Protein AF-A0A3L8C670-F1 (afdb_monomer_lite)

Foldseek 3Di:
DDWDADPLRDIDDAAADPFALLQLLSLLQRQCCQPPVDRCDSVNSVVLLCVQFQQAFLDLPPDPDGDGDDRDDADRHDDPPDNPPDSHRHRDQVSSLSSSVVSVLVQWDFDPDWPLVLLVVQQDPGKKKKKWWAQDDDPNHGDIDIGIKIQGHADPVRWTWIQGSHQGIWTWDSPDPWIWTARPHGIITRPRRITITHGD

Sequence (200 aa):
MSYVKDSDGRWHTIFDQTKGSSCGPTCMRMVVKMMQNRDLGEEQARQLVERKNGVAVLSTLTSENGGVGQMGSHNWGNHGHHASGGGGVGVGAEPLAAALKGTGIKDAHVPQIYARQALLKTSLKNPGIAAVGWGGQWNGKRAQGAHWIVVAGQLSNGNILVFDPIYGIGEIDLSPAIPKYRPANHEATLYNKNVVLTAK

Secondary structure (DSSP, 8-state):
-EEEE-TTS-EEEEPPP-STT-HHHHHHHHHHHHHHS----HHHHHHHHHHHH-S-B---TT-TT----------TT---TT-TTS---BPPHHHHHHHHHHTT-TT-B--SS-HHHHHHHHHHHS-EEEEEEEEEEETTEEEEEEEEEEEEEE-TTSPEEEEETTTEEEEEE-SSSS-EE--TT--EE--TT--EEE--

Structure (mmCIF, N/CA/C/O backbone):
data_AF-A0A3L8C670-F1
#
_entry.id   AF-A0A3L8C670-F1
#
loop_
_atom_site.group_PDB
_atom_site.id
_atom_site.type_symbol
_atom_site.label_atom_id
_atom_site.label_alt_id
_atom_site.label_comp_id
_atom_site.label_asym_id
_atom_site.label_entity_id
_atom_site.label_seq_id
_atom_site.pdbx_PDB_ins_code
_atom_site.Cartn_x
_atom_site.Cartn_y
_atom_site.Cartn_z
_atom_site.occupancy
_atom_site.B_iso_or_equiv
_atom_site.auth_seq_id
_atom_site.auth_comp_id
_atom_site.auth_asym_id
_atom_site.auth_atom_id
_atom_site.pdbx_PDB_model_num
ATOM 1 N N . MET A 1 1 ? 0.452 -15.315 -1.362 1.00 87.75 1 MET A N 1
ATOM 2 C CA . MET A 1 1 ? -0.774 -14.892 -0.652 1.00 87.75 1 MET A CA 1
ATOM 3 C C . MET A 1 1 ? -0.692 -15.495 0.723 1.00 87.75 1 MET A C 1
ATOM 5 O O . MET A 1 1 ? -0.506 -16.703 0.826 1.00 87.75 1 MET A O 1
ATOM 9 N N . SER A 1 2 ? -0.826 -14.665 1.742 1.00 88.75 2 SER A N 1
ATOM 10 C CA . SER A 1 2 ? -0.709 -15.050 3.141 1.00 88.75 2 SER A CA 1
ATOM 11 C C . SER A 1 2 ? -1.953 -14.610 3.916 1.00 88.75 2 SER A C 1
ATOM 13 O O . SER A 1 2 ? -2.630 -13.647 3.545 1.00 88.75 2 SER A O 1
ATOM 15 N N . TYR A 1 3 ? -2.273 -15.349 4.980 1.00 91.56 3 TYR A N 1
ATOM 16 C CA . TYR A 1 3 ? -3.304 -14.981 5.946 1.00 91.56 3 TYR A CA 1
ATOM 17 C C . TYR A 1 3 ? -2.611 -14.535 7.222 1.00 91.56 3 TYR A C 1
ATOM 19 O O . TYR A 1 3 ? -1.861 -15.308 7.818 1.00 91.56 3 TYR A O 1
ATOM 27 N N . VAL A 1 4 ? -2.838 -13.288 7.621 1.00 90.94 4 VAL A N 1
ATOM 28 C CA . VAL A 1 4 ? -2.138 -12.678 8.755 1.00 90.94 4 VAL A CA 1
ATOM 29 C C . VAL A 1 4 ? -3.161 -12.019 9.671 1.00 90.94 4 VAL A C 1
ATOM 31 O O . VAL A 1 4 ? -4.145 -11.443 9.205 1.00 90.94 4 VAL A O 1
ATOM 34 N N . LYS A 1 5 ? -2.947 -12.149 10.979 1.00 93.81 5 LYS A N 1
ATOM 35 C CA . LYS A 1 5 ? -3.792 -11.552 12.012 1.00 93.81 5 LYS A CA 1
ATOM 36 C C . LYS A 1 5 ? -3.199 -10.205 12.433 1.00 93.81 5 LYS A C 1
ATOM 38 O O . LYS A 1 5 ? -1.993 -10.136 12.660 1.00 93.81 5 LYS A O 1
ATOM 43 N N . ASP A 1 6 ? -4.014 -9.155 12.505 1.00 94.00 6 ASP A N 1
ATOM 44 C CA . ASP A 1 6 ? -3.585 -7.856 13.043 1.00 94.00 6 ASP A CA 1
ATOM 45 C C . ASP A 1 6 ? -3.566 -7.847 14.586 1.00 94.00 6 ASP A C 1
ATOM 47 O O . ASP A 1 6 ? -3.911 -8.839 15.239 1.00 94.00 6 ASP A O 1
ATOM 51 N N . SER A 1 7 ? -3.153 -6.724 15.177 1.00 92.56 7 SER A N 1
ATOM 52 C CA . SER A 1 7 ? -3.099 -6.530 16.632 1.00 92.56 7 SER A CA 1
ATOM 53 C C . SER A 1 7 ? -4.477 -6.436 17.299 1.00 92.56 7 SER A C 1
ATOM 55 O O . SER A 1 7 ? -4.594 -6.761 18.479 1.00 92.56 7 SER A O 1
ATOM 57 N N . ASP A 1 8 ? -5.530 -6.100 16.546 1.00 95.12 8 ASP A N 1
ATOM 58 C CA . ASP A 1 8 ? -6.931 -6.169 16.990 1.00 95.12 8 ASP A CA 1
ATOM 59 C C . ASP A 1 8 ? -7.490 -7.607 16.918 1.00 95.12 8 ASP A C 1
ATOM 61 O O . ASP A 1 8 ? -8.630 -7.874 17.307 1.00 95.12 8 ASP A O 1
ATOM 65 N N . GLY A 1 9 ? -6.707 -8.557 16.404 1.00 95.00 9 GLY A N 1
ATOM 66 C CA . GLY A 1 9 ? -7.092 -9.948 16.262 1.00 95.00 9 GLY A CA 1
ATOM 67 C C . GLY A 1 9 ? -7.937 -10.268 15.019 1.00 95.00 9 GLY A C 1
ATOM 68 O O . GLY A 1 9 ? -8.530 -11.350 14.958 1.00 95.00 9 GLY A O 1
ATOM 69 N N . ARG A 1 10 ? -8.004 -9.382 14.024 1.00 95.00 10 ARG A N 1
ATOM 70 C CA . ARG A 1 10 ? -8.739 -9.589 12.766 1.00 95.00 10 ARG A CA 1
ATOM 71 C C . ARG A 1 10 ? -7.845 -10.257 11.725 1.00 95.00 10 ARG A C 1
ATOM 73 O O . ARG A 1 10 ? -6.659 -9.957 11.625 1.00 95.00 10 ARG A O 1
ATOM 80 N N . TRP A 1 11 ? -8.419 -11.171 10.945 1.00 95.00 11 TRP A N 1
ATOM 81 C CA . TRP A 1 11 ? -7.713 -11.858 9.862 1.00 95.00 11 TRP A CA 1
ATOM 82 C C . TRP A 1 11 ? -7.778 -11.065 8.561 1.00 95.00 11 TRP A C 1
ATOM 84 O O . TRP A 1 11 ? -8.854 -10.637 8.147 1.00 95.00 11 TRP A O 1
ATOM 94 N N . HIS A 1 12 ? -6.639 -10.962 7.880 1.00 93.44 12 HIS A N 1
ATOM 95 C CA . HIS A 1 12 ? -6.508 -10.287 6.592 1.00 93.44 12 HIS A CA 1
ATOM 96 C C . HIS A 1 12 ? -5.851 -11.194 5.559 1.00 93.44 12 HIS A C 1
ATOM 98 O O . HIS A 1 12 ? -5.062 -12.079 5.892 1.00 93.44 12 HIS A O 1
ATOM 104 N N . THR A 1 13 ? -6.175 -10.954 4.289 1.00 93.81 13 THR A N 1
ATOM 105 C CA . THR A 1 13 ? -5.504 -11.583 3.146 1.00 93.81 13 THR A CA 1
ATOM 106 C C . THR A 1 13 ? -4.487 -10.607 2.575 1.00 93.81 13 THR A C 1
ATOM 108 O O . THR A 1 13 ? -4.871 -9.531 2.118 1.00 93.81 13 THR A O 1
ATOM 111 N N . ILE A 1 14 ? -3.213 -10.993 2.570 1.00 94.12 14 ILE A N 1
ATOM 112 C CA . ILE A 1 14 ? -2.117 -10.178 2.045 1.00 94.12 14 ILE A CA 1
ATOM 113 C C . ILE A 1 14 ? -1.582 -10.818 0.764 1.00 94.12 14 ILE A C 1
ATOM 115 O O . ILE A 1 14 ? -1.400 -12.038 0.673 1.00 94.12 14 ILE A O 1
ATOM 119 N N . PHE A 1 15 ? -1.356 -9.995 -0.258 1.00 95.19 15 PHE A N 1
ATOM 120 C CA . PHE A 1 15 ? -0.731 -10.439 -1.497 1.00 95.19 15 PHE A CA 1
ATOM 121 C C . PHE A 1 15 ? 0.744 -10.061 -1.481 1.00 95.19 15 PHE A C 1
ATOM 123 O O . PHE A 1 15 ? 1.080 -8.880 -1.479 1.00 95.19 15 PHE A O 1
ATOM 130 N N . ASP A 1 16 ? 1.601 -11.078 -1.496 1.00 92.00 16 ASP A N 1
ATOM 131 C CA . ASP A 1 16 ? 3.046 -10.894 -1.585 1.00 92.00 16 ASP A CA 1
ATOM 132 C C . ASP A 1 16 ? 3.422 -10.494 -3.016 1.00 92.00 16 ASP A C 1
ATOM 134 O O . ASP A 1 16 ? 2.862 -11.031 -3.981 1.00 92.00 16 ASP A O 1
ATOM 138 N N . GLN A 1 17 ? 4.365 -9.564 -3.162 1.00 89.62 17 GLN A N 1
ATOM 139 C CA . GLN A 1 17 ? 4.899 -9.217 -4.474 1.00 89.62 17 GLN A CA 1
ATOM 140 C C . GLN A 1 17 ? 5.790 -10.347 -5.000 1.00 89.62 17 GLN A C 1
ATOM 142 O O . GLN A 1 17 ? 6.666 -10.842 -4.292 1.00 89.62 17 GLN A O 1
ATOM 147 N N . THR A 1 18 ? 5.604 -10.747 -6.256 1.00 87.62 18 THR A N 1
ATOM 148 C CA . THR A 1 18 ? 6.387 -11.840 -6.862 1.00 87.62 18 THR A CA 1
ATOM 149 C C . THR A 1 18 ? 7.463 -11.351 -7.830 1.00 87.62 18 THR A C 1
ATOM 151 O O . THR A 1 18 ? 8.328 -12.129 -8.238 1.00 87.62 18 THR A O 1
ATOM 154 N N . LYS A 1 19 ? 7.439 -10.063 -8.199 1.00 83.69 19 LYS A N 1
ATOM 155 C CA . LYS A 1 19 ? 8.398 -9.435 -9.119 1.00 83.69 19 LYS A CA 1
ATOM 156 C C . LYS A 1 19 ? 9.084 -8.210 -8.517 1.00 83.69 19 LYS A C 1
ATOM 158 O O . LYS A 1 19 ? 8.518 -7.509 -7.676 1.00 83.69 19 LYS A O 1
ATOM 163 N N . GLY A 1 20 ? 10.293 -7.913 -8.993 1.00 77.75 20 GLY A N 1
ATOM 164 C CA . GLY A 1 20 ? 11.005 -6.688 -8.625 1.00 77.75 20 GLY A CA 1
ATOM 165 C C . GLY A 1 20 ? 10.208 -5.447 -9.033 1.00 77.75 20 GLY A C 1
ATOM 166 O O . GLY A 1 20 ? 9.581 -5.429 -10.091 1.00 77.75 20 GLY A O 1
ATOM 167 N N . SER A 1 21 ? 10.198 -4.424 -8.176 1.00 77.69 21 SER A N 1
ATOM 168 C CA . SER A 1 21 ? 9.466 -3.160 -8.380 1.00 77.69 21 SER A CA 1
ATOM 169 C C . SER A 1 21 ? 7.940 -3.287 -8.552 1.00 77.69 21 SER A C 1
ATOM 171 O O . SER A 1 21 ? 7.286 -2.315 -8.928 1.00 77.69 21 SER A O 1
ATOM 173 N N . SER A 1 22 ? 7.344 -4.448 -8.251 1.00 87.00 22 SER A N 1
ATOM 174 C CA . SER A 1 22 ? 5.897 -4.691 -8.391 1.00 87.00 22 SER A CA 1
ATOM 175 C C . SER A 1 22 ? 5.070 -4.338 -7.145 1.00 87.00 22 SER A C 1
ATOM 177 O O . SER A 1 22 ? 3.867 -4.607 -7.105 1.00 87.00 22 SER A O 1
ATOM 179 N N . CYS A 1 23 ? 5.663 -3.673 -6.148 1.00 89.88 23 CYS A N 1
ATOM 180 C CA . CYS A 1 23 ? 4.979 -3.290 -4.912 1.00 89.88 23 CYS A CA 1
ATOM 181 C C . CYS A 1 23 ? 3.769 -2.379 -5.160 1.00 89.88 23 CYS A C 1
ATOM 183 O O . CYS A 1 23 ? 2.720 -2.589 -4.558 1.00 89.88 23 CYS A O 1
ATOM 185 N N . GLY A 1 24 ? 3.862 -1.433 -6.101 1.00 90.00 24 GLY A N 1
ATOM 186 C CA . GLY A 1 24 ? 2.737 -0.578 -6.506 1.00 90.00 24 GLY A CA 1
ATOM 187 C C . GLY A 1 24 ? 1.566 -1.380 -7.101 1.00 90.00 24 GLY A C 1
ATOM 188 O O . GLY A 1 24 ? 0.463 -1.336 -6.554 1.00 90.00 24 GLY A O 1
ATOM 189 N N . PRO A 1 25 ? 1.785 -2.164 -8.175 1.00 91.81 25 PRO A N 1
ATOM 190 C CA . PRO A 1 25 ? 0.787 -3.085 -8.728 1.00 91.81 25 PRO A CA 1
ATOM 191 C C . PRO A 1 25 ? 0.188 -4.053 -7.697 1.00 91.81 25 PRO A C 1
ATOM 193 O O . PRO A 1 25 ? -1.021 -4.287 -7.692 1.00 91.81 25 PRO A O 1
ATOM 196 N N . THR A 1 26 ? 1.006 -4.575 -6.784 1.00 94.81 26 THR A N 1
ATOM 197 C CA . THR A 1 26 ? 0.539 -5.475 -5.720 1.00 94.81 26 THR A CA 1
ATOM 198 C C . THR A 1 26 ? -0.344 -4.739 -4.705 1.00 94.81 26 THR A C 1
ATOM 200 O O . THR A 1 26 ? -1.391 -5.255 -4.312 1.00 94.81 26 THR A O 1
ATOM 203 N N . CYS A 1 27 ? -0.014 -3.490 -4.358 1.00 94.75 27 CYS A N 1
ATOM 204 C CA . CYS A 1 27 ? -0.889 -2.625 -3.562 1.00 94.75 27 CYS A CA 1
ATOM 205 C C . CYS A 1 27 ? -2.213 -2.326 -4.271 1.00 94.75 27 CYS A C 1
ATOM 207 O O . CYS A 1 27 ? -3.272 -2.392 -3.650 1.00 94.75 27 CYS A O 1
ATOM 209 N N . MET A 1 28 ? -2.183 -2.059 -5.581 1.00 94.06 28 MET A N 1
ATOM 210 C CA . MET A 1 28 ? -3.405 -1.887 -6.372 1.00 94.06 28 MET A CA 1
ATOM 211 C C . MET A 1 28 ? -4.287 -3.136 -6.315 1.00 94.06 28 MET A C 1
ATOM 213 O O . MET A 1 28 ? -5.487 -3.018 -6.075 1.00 94.06 28 MET A O 1
ATOM 217 N N . ARG A 1 29 ? -3.707 -4.330 -6.486 1.00 95.25 29 ARG A N 1
ATOM 218 C CA . ARG A 1 29 ? -4.426 -5.607 -6.358 1.00 95.25 29 ARG A CA 1
ATOM 219 C C . ARG A 1 29 ? -5.102 -5.741 -4.988 1.00 95.25 29 ARG A C 1
ATOM 221 O O . ARG A 1 29 ? -6.275 -6.107 -4.935 1.00 95.25 29 ARG A O 1
ATOM 228 N N . MET A 1 30 ? -4.397 -5.414 -3.901 1.00 96.25 30 MET A N 1
ATOM 229 C CA . MET A 1 30 ? -4.960 -5.417 -2.543 1.00 96.25 30 MET A CA 1
ATOM 230 C C . MET A 1 30 ? -6.134 -4.437 -2.407 1.00 96.25 30 MET A C 1
ATOM 232 O O . MET A 1 30 ? -7.206 -4.841 -1.965 1.00 96.25 30 MET A O 1
ATOM 236 N N . VAL A 1 31 ? -5.989 -3.188 -2.861 1.00 94.56 31 VAL A N 1
ATOM 237 C CA . VAL A 1 31 ? -7.073 -2.187 -2.813 1.00 94.56 31 VAL A CA 1
ATOM 238 C C . VAL A 1 31 ? -8.294 -2.630 -3.623 1.00 94.56 31 VAL A C 1
ATOM 240 O O . VAL A 1 31 ? -9.419 -2.519 -3.141 1.00 94.56 31 VAL A O 1
ATOM 243 N N . VAL A 1 32 ? -8.102 -3.185 -4.823 1.00 93.94 32 VAL A N 1
ATOM 244 C CA . VAL A 1 32 ? -9.201 -3.726 -5.643 1.00 93.94 32 VAL A CA 1
ATOM 245 C C . VAL A 1 32 ? -9.912 -4.871 -4.920 1.00 93.94 32 VAL A C 1
ATOM 247 O O . VAL A 1 32 ? -11.143 -4.909 -4.902 1.00 93.94 32 VAL A O 1
ATOM 250 N N . LYS A 1 33 ? -9.164 -5.767 -4.264 1.00 94.56 33 LYS A N 1
ATOM 251 C CA . LYS A 1 33 ? -9.751 -6.844 -3.459 1.00 94.56 33 LYS A CA 1
ATOM 252 C C . LYS A 1 33 ? -10.556 -6.298 -2.282 1.00 94.56 33 LYS A C 1
ATOM 254 O O . LYS A 1 33 ? -11.660 -6.780 -2.057 1.00 94.56 33 LYS A O 1
ATOM 259 N N . MET A 1 34 ? -10.049 -5.290 -1.577 1.00 93.19 34 MET A N 1
ATOM 260 C CA . MET A 1 34 ? -10.746 -4.670 -0.444 1.00 93.19 34 MET A CA 1
ATOM 261 C C . MET A 1 34 ? -12.023 -3.937 -0.872 1.00 93.19 34 MET A C 1
ATOM 263 O O . MET A 1 34 ? -13.059 -4.093 -0.237 1.00 93.19 34 MET A O 1
ATOM 267 N N . MET A 1 35 ? -11.965 -3.167 -1.961 1.00 91.25 35 MET A N 1
ATOM 268 C CA . MET A 1 35 ? -13.069 -2.304 -2.402 1.00 91.25 35 MET A CA 1
ATOM 269 C C . MET A 1 35 ? -14.132 -3.038 -3.225 1.00 91.25 35 MET A C 1
ATOM 271 O O . MET A 1 35 ? -15.294 -2.650 -3.221 1.00 91.25 35 MET A O 1
ATOM 275 N N . GLN A 1 36 ? -13.738 -4.062 -3.986 1.00 93.50 36 GLN A N 1
ATOM 276 C CA . GLN A 1 36 ? -14.605 -4.709 -4.979 1.00 93.50 36 GLN A CA 1
ATOM 277 C C . GLN A 1 36 ? -14.756 -6.220 -4.757 1.00 93.50 36 GLN A C 1
ATOM 279 O O . GLN A 1 36 ? -15.377 -6.893 -5.575 1.00 93.50 36 GLN A O 1
ATOM 284 N N . ASN A 1 37 ? -14.143 -6.784 -3.709 1.00 94.44 37 ASN A N 1
ATOM 285 C CA . ASN A 1 37 ? -14.051 -8.230 -3.464 1.00 94.44 37 ASN A CA 1
ATOM 286 C C . ASN A 1 37 ? -13.492 -9.043 -4.657 1.00 94.44 37 ASN A C 1
ATOM 288 O O . ASN A 1 37 ? -13.678 -10.257 -4.752 1.00 94.44 3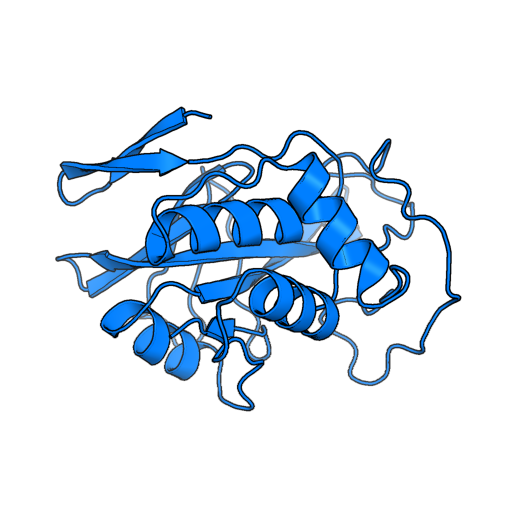7 ASN A O 1
ATOM 292 N N . ARG A 1 38 ? -12.753 -8.390 -5.560 1.00 94.81 38 ARG A N 1
ATOM 293 C CA . ARG A 1 38 ? -12.218 -8.985 -6.788 1.00 94.81 38 ARG A CA 1
ATOM 294 C C . ARG A 1 38 ? -10.708 -9.143 -6.695 1.00 94.81 38 ARG A C 1
ATOM 296 O O . ARG A 1 38 ? -10.015 -8.187 -6.369 1.00 94.81 38 ARG A O 1
ATOM 303 N N . ASP A 1 39 ? -10.194 -10.327 -7.021 1.00 94.88 39 ASP A N 1
ATOM 304 C CA . ASP A 1 39 ? -8.756 -10.512 -7.216 1.00 94.88 39 ASP A CA 1
ATOM 305 C C . ASP A 1 39 ? -8.397 -10.268 -8.685 1.00 94.88 39 ASP A C 1
ATOM 307 O O . ASP A 1 39 ? -8.889 -10.950 -9.579 1.00 94.88 39 ASP A O 1
ATOM 311 N N . LEU A 1 40 ? -7.561 -9.262 -8.918 1.00 91.12 40 LEU A N 1
ATOM 312 C CA . LEU A 1 40 ? -7.058 -8.897 -10.238 1.00 91.12 40 LEU A CA 1
ATOM 313 C C . LEU A 1 40 ? -5.902 -9.811 -10.686 1.00 91.12 40 LEU A C 1
ATOM 315 O O . LEU A 1 40 ? -5.657 -9.962 -11.875 1.00 91.12 40 LEU A O 1
ATOM 319 N N . GLY A 1 41 ? -5.164 -10.400 -9.743 1.00 92.88 41 GLY A N 1
ATOM 320 C CA . GLY A 1 41 ? -3.853 -10.988 -10.010 1.00 92.88 41 GLY A CA 1
ATOM 321 C C . GLY A 1 41 ? -2.763 -9.930 -10.243 1.00 92.88 41 GLY A C 1
ATOM 322 O O . GLY A 1 41 ? -3.019 -8.809 -10.683 1.00 92.88 41 GLY A O 1
ATOM 323 N N . GLU A 1 42 ? -1.512 -10.269 -9.922 1.00 90.50 42 GLU A N 1
ATOM 324 C CA . GLU A 1 42 ? -0.389 -9.322 -10.023 1.00 90.50 42 GLU A CA 1
ATOM 325 C C . GLU A 1 42 ? -0.038 -8.979 -11.481 1.00 90.50 42 GLU A C 1
ATOM 327 O O . GLU A 1 42 ? 0.216 -7.822 -11.797 1.00 90.50 42 GLU A O 1
ATOM 332 N N . GLU A 1 43 ? -0.068 -9.958 -12.389 1.00 89.25 43 GLU A N 1
ATOM 333 C CA . GLU A 1 43 ? 0.239 -9.748 -13.812 1.00 89.25 43 GLU A CA 1
ATOM 334 C C . GLU A 1 43 ? -0.724 -8.744 -14.457 1.00 89.25 43 GLU A C 1
ATOM 336 O O . GLU A 1 43 ? -0.290 -7.761 -15.053 1.00 89.25 43 GLU A O 1
ATOM 341 N N . GLN A 1 44 ? -2.034 -8.924 -14.277 1.00 90.88 44 GLN A N 1
ATOM 342 C CA . GLN A 1 44 ? -3.018 -7.981 -14.808 1.00 90.88 44 GLN A CA 1
ATOM 343 C C . GLN A 1 44 ? -2.878 -6.598 -14.155 1.00 90.88 44 GLN A C 1
ATOM 345 O O . GLN A 1 44 ? -3.045 -5.580 -14.831 1.00 90.88 44 GLN A O 1
ATOM 350 N N . ALA A 1 45 ? -2.532 -6.542 -12.864 1.00 90.94 45 ALA A N 1
ATOM 351 C CA . ALA A 1 45 ? -2.241 -5.286 -12.185 1.00 90.94 45 ALA A CA 1
ATOM 352 C C . ALA A 1 45 ? -1.052 -4.551 -12.824 1.00 90.94 45 ALA A C 1
ATOM 354 O O . ALA A 1 45 ? -1.148 -3.354 -13.103 1.00 90.94 45 ALA A O 1
ATOM 355 N N . ARG A 1 46 ? 0.039 -5.267 -13.119 1.00 87.31 46 ARG A N 1
ATOM 356 C CA . ARG A 1 46 ? 1.207 -4.721 -13.823 1.00 87.31 46 ARG A CA 1
ATOM 357 C C . ARG A 1 46 ? 0.832 -4.209 -15.208 1.00 87.31 46 ARG A C 1
ATOM 359 O O . ARG A 1 46 ? 1.090 -3.047 -15.505 1.00 87.31 46 ARG A O 1
ATOM 366 N N . GLN A 1 47 ? 0.116 -5.010 -15.995 1.00 86.44 47 GLN A N 1
ATOM 367 C CA . GLN A 1 47 ? -0.323 -4.611 -17.334 1.00 86.44 47 GLN A CA 1
ATOM 368 C C . GLN A 1 47 ? -1.196 -3.350 -17.325 1.00 86.44 47 GLN A C 1
ATOM 370 O O . GLN A 1 47 ? -1.090 -2.519 -18.224 1.00 86.44 47 GLN A O 1
ATOM 375 N N . LEU A 1 48 ? -2.071 -3.175 -16.330 1.00 87.25 48 LEU A N 1
ATOM 376 C CA . LEU A 1 48 ? -2.891 -1.964 -16.221 1.00 87.25 48 LEU A CA 1
ATOM 377 C C . LEU A 1 48 ? -2.051 -0.720 -15.919 1.00 87.25 48 LEU A C 1
ATOM 379 O O . LEU A 1 48 ? -2.322 0.337 -16.488 1.00 87.25 48 LEU A O 1
ATOM 383 N N . VAL A 1 49 ? -1.031 -0.848 -15.070 1.00 84.31 49 VAL A N 1
ATOM 384 C CA . VAL A 1 49 ? -0.074 0.233 -14.794 1.00 84.31 49 VAL A CA 1
ATOM 385 C C . VAL A 1 49 ? 0.743 0.570 -16.045 1.00 84.31 49 VAL A C 1
ATOM 387 O O . VAL A 1 49 ? 0.882 1.745 -16.379 1.00 84.31 49 VAL A O 1
ATOM 390 N N . GLU A 1 50 ? 1.214 -0.436 -16.784 1.00 81.00 50 GLU A N 1
ATOM 391 C CA . GLU A 1 50 ? 1.978 -0.250 -18.026 1.00 81.00 50 GLU A CA 1
ATOM 392 C C . GLU A 1 50 ? 1.164 0.446 -19.120 1.00 81.00 50 GLU A C 1
ATOM 394 O O . GLU A 1 50 ? 1.601 1.456 -19.677 1.00 81.00 50 GLU A O 1
ATOM 399 N N . ARG A 1 51 ? -0.048 -0.056 -19.400 1.00 76.19 51 ARG A N 1
ATOM 400 C CA . ARG A 1 51 ? -0.932 0.466 -20.458 1.00 76.19 51 ARG A CA 1
ATOM 401 C C . ARG A 1 51 ? -1.334 1.916 -20.233 1.00 76.19 51 ARG A C 1
ATOM 403 O O . ARG A 1 51 ? -1.672 2.606 -21.191 1.00 76.19 51 ARG A O 1
ATOM 410 N N . LYS A 1 52 ? -1.385 2.358 -18.975 1.00 68.62 52 LYS A N 1
ATOM 411 C CA . LYS A 1 52 ? -1.861 3.696 -18.633 1.00 68.62 52 LYS A CA 1
ATOM 412 C C . LYS A 1 52 ? -0.796 4.775 -18.724 1.00 68.62 52 LYS A C 1
ATOM 414 O O . LYS A 1 52 ? -1.218 5.922 -18.689 1.00 68.62 52 LYS A O 1
ATOM 419 N N . ASN A 1 53 ? 0.499 4.458 -18.872 1.00 56.91 53 ASN A N 1
ATOM 420 C CA . ASN A 1 53 ? 1.504 5.512 -19.063 1.00 56.91 53 ASN A CA 1
ATOM 421 C C . ASN A 1 53 ? 2.868 5.151 -19.684 1.00 56.91 53 ASN A C 1
ATOM 423 O O . ASN A 1 53 ? 3.660 6.071 -19.812 1.00 56.91 53 ASN A O 1
ATOM 427 N N . GLY A 1 54 ? 3.185 3.915 -20.095 1.00 48.41 54 GLY A N 1
ATOM 428 C CA . GLY A 1 54 ? 4.554 3.594 -20.543 1.00 48.41 54 GLY A CA 1
ATOM 429 C C . GLY A 1 54 ? 5.548 3.805 -19.394 1.00 48.41 54 GLY A C 1
ATOM 430 O O . GLY A 1 54 ? 5.964 4.914 -19.094 1.00 48.41 54 GLY A O 1
ATOM 431 N N . VAL A 1 55 ? 5.856 2.748 -18.653 1.00 47.91 55 VAL A N 1
ATOM 432 C CA . VAL A 1 55 ? 6.473 2.859 -17.324 1.00 47.91 55 VAL A CA 1
ATOM 433 C C . VAL A 1 55 ? 7.806 3.610 -17.353 1.00 47.91 55 VAL A C 1
ATOM 435 O O . VAL A 1 55 ? 8.822 3.056 -17.753 1.00 47.91 55 VAL A O 1
ATOM 438 N N . ALA A 1 56 ? 7.810 4.850 -16.866 1.00 41.28 56 ALA A N 1
ATOM 439 C CA . ALA A 1 56 ? 9.020 5.569 -16.501 1.00 41.28 56 ALA A CA 1
ATOM 440 C C . ALA A 1 56 ? 8.709 6.745 -15.574 1.00 41.28 56 ALA A C 1
ATOM 442 O O . ALA A 1 56 ? 8.251 7.790 -16.025 1.00 41.28 56 ALA A O 1
ATOM 443 N N . VAL A 1 57 ? 9.036 6.613 -14.288 1.00 43.28 57 VAL A N 1
ATOM 444 C CA . VAL A 1 57 ? 9.478 7.770 -13.504 1.00 43.28 57 VAL A CA 1
ATOM 445 C C . VAL A 1 57 ? 10.695 7.338 -12.690 1.00 43.28 57 VAL A C 1
ATOM 447 O O . VAL A 1 57 ? 10.580 6.752 -11.616 1.00 43.28 57 VAL A O 1
ATOM 450 N N . LEU A 1 58 ? 11.884 7.638 -13.222 1.00 39.00 58 LEU A N 1
ATOM 451 C CA . LEU A 1 58 ? 13.116 7.766 -12.443 1.00 39.00 58 LEU A CA 1
ATOM 452 C C . LEU A 1 58 ? 13.089 9.124 -11.724 1.00 39.00 58 LEU A C 1
ATOM 454 O O . LEU A 1 58 ? 13.968 9.961 -11.904 1.00 39.00 58 LEU A O 1
ATOM 458 N N . SER A 1 59 ? 12.056 9.373 -10.924 1.00 37.59 59 SER A N 1
ATOM 459 C CA . SER A 1 59 ? 12.212 10.294 -9.817 1.00 37.59 59 SER A CA 1
ATOM 460 C C . SER A 1 59 ? 12.571 9.396 -8.654 1.00 37.59 59 SER A C 1
ATOM 462 O O . SER A 1 59 ? 11.813 8.536 -8.205 1.00 37.59 59 SER A O 1
ATOM 464 N N . THR A 1 60 ? 13.783 9.572 -8.146 1.00 38.53 60 THR A N 1
ATOM 465 C CA . THR A 1 60 ? 13.942 9.454 -6.706 1.00 38.53 60 THR A CA 1
ATOM 466 C C . THR A 1 60 ? 12.717 10.147 -6.113 1.00 38.53 60 THR A C 1
ATOM 468 O O . THR A 1 60 ? 12.504 11.318 -6.437 1.00 38.53 60 THR A O 1
ATOM 471 N N . LEU A 1 61 ? 11.892 9.453 -5.320 1.00 40.09 61 LEU A N 1
ATOM 472 C CA . LEU A 1 61 ? 10.670 9.970 -4.664 1.00 40.09 61 LEU A CA 1
ATOM 473 C C . LEU A 1 61 ? 10.940 11.179 -3.721 1.00 40.09 61 LEU A C 1
ATOM 475 O O . LEU A 1 61 ? 10.149 11.513 -2.846 1.00 40.09 61 LEU A O 1
ATOM 479 N N . THR A 1 62 ? 12.091 11.825 -3.909 1.00 36.41 62 THR A N 1
ATOM 480 C CA . THR A 1 62 ? 12.742 12.912 -3.202 1.00 36.41 62 THR A CA 1
ATOM 481 C C . THR A 1 62 ? 13.132 14.095 -4.109 1.00 36.41 62 THR A C 1
ATOM 483 O O . THR A 1 62 ? 13.513 15.120 -3.548 1.00 36.41 62 THR A O 1
ATOM 486 N N . SER A 1 63 ? 13.060 14.024 -5.453 1.00 32.25 63 SER A N 1
ATOM 487 C CA . SER A 1 63 ? 13.454 15.153 -6.322 1.00 32.25 63 SER A CA 1
ATOM 488 C C . SER A 1 63 ? 12.257 15.837 -6.984 1.00 32.25 63 SER A C 1
ATOM 490 O O . SER A 1 63 ? 11.462 15.237 -7.702 1.00 32.25 63 SER A O 1
ATOM 492 N N . GLU A 1 64 ? 12.151 17.140 -6.736 1.00 30.62 64 GLU A N 1
ATOM 493 C CA . GLU A 1 64 ? 11.074 18.023 -7.198 1.00 30.62 64 GLU A CA 1
ATOM 494 C C . GLU A 1 64 ? 11.110 18.303 -8.714 1.00 30.62 64 GLU A C 1
ATOM 496 O O . GLU A 1 64 ? 10.295 19.074 -9.194 1.00 30.62 64 GLU A O 1
ATOM 501 N N .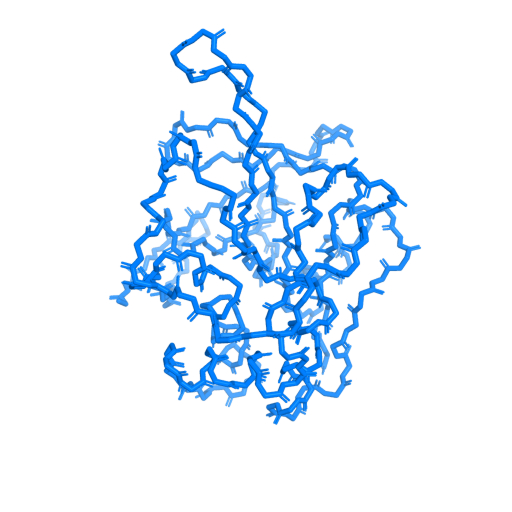 ASN A 1 65 ? 12.020 17.678 -9.476 1.00 29.62 65 ASN A N 1
ATOM 502 C CA . ASN A 1 65 ? 12.242 17.926 -10.909 1.00 29.62 65 ASN A CA 1
ATOM 503 C C . ASN A 1 65 ? 12.733 16.668 -11.668 1.00 29.62 65 ASN A C 1
ATOM 505 O O . ASN A 1 65 ? 13.680 16.725 -12.453 1.00 29.62 65 ASN A O 1
ATOM 509 N N . GLY A 1 66 ? 12.138 15.499 -11.416 1.00 27.80 66 GLY A N 1
ATOM 510 C CA . GLY A 1 66 ? 12.496 14.257 -12.115 1.00 27.80 66 GLY A CA 1
ATOM 511 C C . GLY A 1 66 ? 11.940 14.206 -13.541 1.00 27.80 66 GLY A C 1
ATOM 512 O O . GLY A 1 66 ? 10.770 13.888 -13.731 1.00 27.80 66 GLY A O 1
ATOM 513 N N . GLY A 1 67 ? 12.774 14.525 -14.534 1.00 26.23 67 GLY A N 1
ATOM 514 C CA . GLY A 1 67 ? 12.430 14.465 -15.956 1.00 26.23 67 GLY A CA 1
ATOM 515 C C . GLY A 1 67 ? 11.943 13.085 -16.417 1.00 26.23 67 GLY A C 1
ATOM 516 O O . GLY A 1 67 ? 12.392 12.045 -15.934 1.00 26.23 67 GLY A O 1
ATOM 517 N N . VAL A 1 68 ? 11.015 13.097 -17.377 1.00 32.81 68 VAL A N 1
ATOM 518 C CA . VAL A 1 68 ? 10.411 11.915 -18.008 1.00 32.81 68 VAL A CA 1
ATOM 519 C C . VAL A 1 68 ? 11.480 11.155 -18.801 1.00 32.81 68 VAL A C 1
ATOM 521 O O . VAL A 1 68 ? 11.783 11.479 -19.947 1.00 32.81 68 VAL A O 1
ATOM 524 N N . GLY A 1 69 ? 12.091 10.153 -18.174 1.00 30.92 69 GLY A N 1
ATOM 525 C CA . GLY A 1 69 ? 13.092 9.298 -18.802 1.00 30.92 69 GLY A CA 1
ATOM 526 C C . GLY A 1 69 ? 12.455 8.179 -19.621 1.00 30.92 69 GLY A C 1
ATOM 527 O O . GLY A 1 69 ? 12.303 7.090 -19.101 1.00 30.92 69 GLY A O 1
ATOM 528 N N . GLN A 1 70 ? 12.131 8.466 -20.884 1.00 34.22 70 GLN A N 1
ATOM 529 C CA . GLN A 1 70 ? 11.883 7.522 -21.990 1.00 34.22 70 GLN A CA 1
ATOM 530 C C . GLN A 1 70 ? 10.786 6.444 -21.794 1.00 34.22 70 GLN A C 1
ATOM 532 O O . GLN A 1 70 ? 10.886 5.533 -20.980 1.00 34.22 70 GLN A O 1
A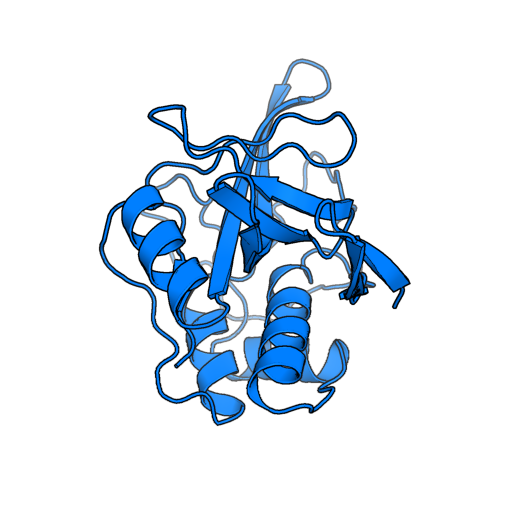TOM 537 N N . MET A 1 71 ? 9.748 6.503 -22.637 1.00 39.12 71 MET A N 1
ATOM 538 C CA . MET A 1 71 ? 8.703 5.474 -22.733 1.00 39.12 71 MET A CA 1
ATOM 539 C C . MET A 1 71 ? 9.307 4.125 -23.171 1.00 39.12 71 MET A C 1
ATOM 541 O O . MET A 1 71 ? 9.956 4.059 -24.215 1.00 39.12 71 MET A O 1
ATOM 545 N N . GLY A 1 72 ? 9.076 3.046 -22.416 1.00 44.75 72 GLY A N 1
ATOM 546 C CA . GLY A 1 72 ? 9.579 1.710 -22.756 1.00 44.75 72 GLY A CA 1
ATOM 547 C C . GLY A 1 72 ? 8.963 0.569 -21.936 1.00 44.75 72 GLY A C 1
ATOM 548 O O . GLY A 1 72 ? 8.203 0.796 -20.995 1.00 44.75 72 GLY A O 1
ATOM 549 N N . SER A 1 73 ? 9.281 -0.672 -22.325 1.00 49.06 73 SER A N 1
ATOM 550 C CA . SER A 1 73 ? 8.908 -1.902 -21.607 1.00 49.06 73 SER A CA 1
ATOM 551 C C . SER A 1 73 ? 9.529 -1.914 -20.208 1.00 49.06 73 SER A C 1
ATOM 553 O O . SER A 1 73 ? 10.743 -1.750 -20.076 1.00 49.06 73 SER A O 1
ATOM 555 N N . HIS A 1 74 ? 8.732 -2.158 -19.162 1.00 51.78 74 HIS A N 1
ATOM 556 C CA . HIS A 1 74 ? 9.257 -2.292 -17.801 1.00 51.78 74 HIS A CA 1
ATOM 557 C C . HIS A 1 74 ? 9.879 -3.673 -17.602 1.00 51.78 74 HIS A C 1
ATOM 559 O O . HIS A 1 74 ? 9.257 -4.698 -17.882 1.00 51.78 74 HIS A O 1
ATOM 565 N N . ASN A 1 75 ? 11.121 -3.720 -17.117 1.00 60.84 75 ASN A N 1
ATOM 566 C CA . ASN A 1 75 ? 11.738 -4.979 -16.723 1.00 60.84 75 ASN A CA 1
ATOM 567 C C . ASN A 1 75 ? 11.406 -5.296 -15.258 1.00 60.84 75 ASN A C 1
ATOM 569 O O . ASN A 1 75 ? 12.175 -4.985 -14.346 1.00 60.84 75 ASN A O 1
ATOM 573 N N . TRP A 1 76 ? 10.294 -6.000 -15.051 1.00 64.62 76 TRP A N 1
ATOM 574 C CA . TRP A 1 76 ? 9.886 -6.568 -13.757 1.00 64.62 76 TRP A CA 1
ATOM 575 C C . TRP A 1 76 ? 10.833 -7.664 -13.237 1.00 64.62 76 TRP A C 1
ATOM 577 O O . TRP A 1 76 ? 10.692 -8.148 -12.112 1.00 64.62 76 TRP A O 1
ATOM 587 N N . GLY A 1 77 ? 11.757 -8.117 -14.088 1.00 48.25 77 GLY A N 1
ATOM 588 C CA . GLY A 1 77 ? 12.472 -9.372 -13.944 1.00 48.25 77 GLY A CA 1
ATOM 589 C C . GLY A 1 77 ? 13.660 -9.359 -12.994 1.00 48.25 77 GLY A C 1
ATOM 590 O O . GLY A 1 77 ? 13.952 -10.423 -12.473 1.00 48.25 77 GLY A O 1
ATOM 591 N N . ASN A 1 78 ? 14.354 -8.237 -12.755 1.00 46.59 78 ASN A N 1
ATOM 592 C CA . ASN A 1 78 ? 15.643 -8.308 -12.038 1.00 46.59 78 ASN A CA 1
ATOM 593 C C . ASN A 1 78 ? 16.151 -6.987 -11.440 1.00 46.59 78 ASN A C 1
ATOM 595 O O . ASN A 1 78 ? 17.263 -6.545 -11.707 1.00 46.59 78 ASN A O 1
ATOM 599 N N . HIS A 1 79 ? 15.357 -6.358 -10.580 1.00 46.97 79 HIS A N 1
ATOM 600 C CA . HIS A 1 79 ? 15.906 -5.412 -9.608 1.00 46.97 79 HIS A CA 1
ATOM 601 C C . HIS A 1 79 ? 15.596 -6.016 -8.251 1.00 46.97 79 HIS A C 1
ATOM 603 O O . HIS A 1 79 ? 14.471 -5.922 -7.759 1.00 46.97 79 HIS A O 1
ATOM 609 N N . GLY A 1 80 ? 16.563 -6.773 -7.723 1.00 37.91 80 GLY A N 1
ATOM 610 C CA . GLY A 1 80 ? 16.449 -7.387 -6.406 1.00 37.91 80 GLY A CA 1
ATOM 611 C C . GLY A 1 80 ? 15.973 -6.363 -5.379 1.00 37.91 80 GLY A C 1
ATOM 612 O O . GLY A 1 80 ? 16.218 -5.166 -5.537 1.00 37.91 80 GLY A O 1
ATOM 613 N N . HIS A 1 81 ? 15.330 -6.839 -4.310 1.00 43.31 81 HIS A N 1
ATOM 614 C CA . HIS A 1 81 ? 14.856 -6.010 -3.190 1.00 43.31 81 HIS A CA 1
ATOM 615 C C . HIS A 1 81 ? 15.922 -5.043 -2.632 1.00 43.31 81 HIS A C 1
ATOM 617 O O . HIS A 1 81 ? 15.577 -4.079 -1.958 1.00 43.31 81 HIS A O 1
ATOM 623 N N . HIS A 1 82 ? 17.201 -5.254 -2.973 1.00 35.84 82 HIS A N 1
ATOM 624 C CA . HIS A 1 82 ? 18.345 -4.428 -2.605 1.00 35.84 82 HIS A CA 1
ATOM 625 C C . HIS A 1 82 ? 19.379 -4.278 -3.739 1.00 35.84 82 HIS A C 1
ATOM 627 O O . HIS A 1 82 ? 20.577 -4.321 -3.468 1.00 35.84 82 HIS A O 1
ATOM 633 N N . ALA A 1 83 ? 18.974 -4.154 -5.011 1.00 37.09 83 ALA A N 1
ATOM 634 C CA . ALA A 1 83 ? 19.932 -3.977 -6.112 1.00 37.09 83 ALA A CA 1
ATOM 635 C C . ALA A 1 83 ? 20.644 -2.611 -6.023 1.00 37.09 83 ALA A C 1
ATOM 637 O O . ALA A 1 83 ? 20.264 -1.619 -6.644 1.00 37.09 83 ALA A O 1
ATOM 638 N N . SER A 1 84 ? 21.703 -2.574 -5.220 1.00 36.06 84 SER A N 1
ATOM 639 C CA . SER A 1 84 ? 22.669 -1.495 -5.113 1.00 36.06 84 SER A CA 1
ATOM 640 C C . SER A 1 84 ? 23.376 -1.315 -6.457 1.00 36.06 84 SER A C 1
ATOM 642 O O . SER A 1 84 ? 24.346 -2.012 -6.742 1.00 36.06 84 SER A O 1
ATOM 644 N N . GLY A 1 85 ? 22.893 -0.387 -7.285 1.00 36.34 85 GLY A N 1
ATOM 645 C CA . GLY A 1 85 ? 23.657 0.133 -8.425 1.00 36.34 85 GLY A CA 1
ATOM 646 C C . GLY A 1 85 ? 22.943 0.199 -9.774 1.00 36.34 85 GLY A C 1
ATOM 647 O O . GLY A 1 85 ? 23.502 0.786 -10.692 1.00 36.34 85 GLY A O 1
ATOM 648 N N . GLY A 1 86 ? 21.729 -0.338 -9.913 1.00 34.00 86 GLY A N 1
ATOM 649 C CA . GLY A 1 86 ? 20.922 -0.180 -11.128 1.00 34.00 86 GLY A CA 1
ATOM 650 C C . GLY A 1 86 ? 19.777 0.793 -10.882 1.00 34.00 86 GLY A C 1
ATOM 651 O O . GLY A 1 86 ? 19.024 0.599 -9.931 1.00 34.00 86 GLY A O 1
ATOM 652 N N . GLY A 1 87 ? 19.644 1.836 -11.704 1.00 41.03 87 GLY A N 1
ATOM 653 C CA . GLY A 1 87 ? 18.494 2.742 -11.688 1.00 41.03 87 GLY A CA 1
ATOM 654 C C . GLY A 1 87 ? 17.204 1.979 -11.984 1.00 41.03 87 GLY A C 1
ATOM 655 O O . GLY A 1 87 ? 16.792 1.872 -13.134 1.00 41.03 87 GLY A O 1
ATOM 656 N N . GLY A 1 88 ? 16.594 1.408 -10.948 1.00 44.34 88 GLY A N 1
ATOM 657 C CA . GLY A 1 88 ? 15.330 0.704 -11.064 1.00 44.34 88 GLY A CA 1
ATOM 658 C C . GLY A 1 88 ? 14.226 1.688 -11.402 1.00 44.34 88 GLY A C 1
ATOM 659 O O . GLY A 1 88 ? 14.017 2.672 -10.695 1.00 44.34 88 GLY A O 1
ATOM 660 N N . VAL A 1 89 ? 13.509 1.416 -12.486 1.00 54.38 89 VAL A N 1
ATOM 661 C CA . VAL A 1 89 ? 12.319 2.183 -12.842 1.00 54.38 89 VAL A CA 1
ATOM 662 C C . VAL A 1 89 ? 11.220 1.833 -11.837 1.00 54.38 89 VAL A C 1
ATOM 664 O O . VAL A 1 89 ? 10.779 0.684 -11.755 1.00 54.38 89 VAL A O 1
ATOM 667 N N . GLY A 1 90 ? 10.809 2.812 -11.032 1.00 63.16 90 GLY A N 1
ATOM 668 C CA . GLY A 1 90 ? 9.688 2.689 -10.107 1.00 63.16 90 GLY A CA 1
ATOM 669 C C . GLY A 1 90 ? 8.358 3.032 -10.778 1.00 63.16 90 GLY A C 1
ATOM 670 O O . GLY A 1 90 ? 8.309 3.741 -11.784 1.00 63.16 90 GLY A O 1
ATOM 671 N N . VAL A 1 91 ? 7.260 2.545 -10.202 1.00 71.19 91 VAL A N 1
ATOM 672 C CA . VAL A 1 91 ? 5.914 3.000 -10.572 1.00 71.19 91 VAL A CA 1
ATOM 673 C C . VAL A 1 91 ? 5.637 4.319 -9.855 1.00 71.19 91 VAL A C 1
ATOM 675 O O . VAL A 1 91 ? 5.637 4.353 -8.625 1.00 71.19 91 VAL A O 1
ATOM 678 N N . GLY A 1 92 ? 5.407 5.390 -10.619 1.00 75.31 92 GLY A N 1
ATOM 679 C CA . GLY A 1 92 ? 4.959 6.684 -10.097 1.00 75.31 92 GLY A CA 1
ATOM 680 C C . GLY A 1 92 ? 3.505 6.652 -9.613 1.00 75.31 92 GLY A C 1
ATOM 681 O O . GLY A 1 92 ? 2.736 5.748 -9.953 1.00 75.31 92 GLY A O 1
ATOM 682 N N . ALA A 1 93 ? 3.102 7.661 -8.843 1.00 79.38 93 ALA A N 1
ATOM 683 C CA . ALA A 1 93 ? 1.776 7.694 -8.237 1.00 79.38 93 ALA A CA 1
ATOM 684 C C . ALA A 1 93 ? 0.641 7.925 -9.245 1.00 79.38 93 ALA A C 1
ATOM 686 O O . ALA A 1 93 ? -0.423 7.320 -9.131 1.00 79.38 93 ALA A O 1
ATOM 687 N N . GLU A 1 94 ? 0.858 8.780 -10.242 1.00 81.81 94 GLU A N 1
ATOM 688 C CA . GLU A 1 94 ? -0.130 9.125 -11.264 1.00 81.81 94 GLU A CA 1
ATOM 689 C C . GLU A 1 94 ? -0.468 7.925 -12.165 1.00 81.81 94 GLU A C 1
ATOM 691 O O . GLU A 1 94 ? -1.660 7.637 -12.315 1.00 81.81 94 GLU A O 1
ATOM 696 N N . PRO A 1 95 ? 0.510 7.160 -12.708 1.00 81.56 95 PRO A N 1
ATOM 697 C CA . PRO A 1 95 ? 0.225 5.891 -13.380 1.00 81.56 95 PRO A CA 1
ATOM 698 C C . PRO A 1 95 ? -0.583 4.921 -12.513 1.00 81.56 95 PRO A C 1
ATOM 700 O O . PRO A 1 95 ? -1.524 4.293 -13.000 1.00 81.56 95 PRO A O 1
ATOM 703 N N . LEU A 1 96 ? -0.254 4.819 -11.222 1.00 84.75 96 LEU A N 1
ATOM 704 C CA . LEU A 1 96 ? -0.939 3.916 -10.301 1.00 84.75 96 LEU A CA 1
ATOM 705 C C . LEU A 1 96 ? -2.386 4.362 -10.028 1.00 84.75 96 LEU A C 1
ATOM 707 O O . LEU A 1 96 ? -3.302 3.539 -10.046 1.00 84.75 96 LEU A O 1
ATOM 711 N N . ALA A 1 97 ? -2.619 5.666 -9.867 1.00 85.44 97 ALA A N 1
ATOM 712 C CA . ALA A 1 97 ? -3.957 6.242 -9.753 1.00 85.44 97 ALA A CA 1
ATOM 713 C C . ALA A 1 97 ? -4.787 6.003 -11.025 1.00 85.44 97 ALA A C 1
ATOM 715 O O . ALA A 1 97 ? -5.950 5.605 -10.951 1.00 85.44 97 ALA A O 1
ATOM 716 N N . ALA A 1 98 ? -4.194 6.213 -12.203 1.00 85.25 98 ALA A N 1
ATOM 717 C CA . ALA A 1 98 ? -4.850 5.982 -13.488 1.00 85.25 98 ALA A CA 1
ATOM 718 C C . ALA A 1 98 ? -5.197 4.499 -13.705 1.00 85.25 98 ALA A C 1
ATOM 720 O O . ALA A 1 98 ? -6.278 4.183 -14.212 1.00 85.25 98 ALA A O 1
ATOM 721 N N . ALA A 1 99 ? -4.314 3.588 -13.288 1.00 89.00 99 ALA A N 1
ATOM 722 C CA . ALA A 1 99 ? -4.556 2.150 -13.323 1.00 89.00 99 ALA A CA 1
ATOM 723 C C . ALA A 1 99 ? -5.709 1.746 -12.393 1.00 89.00 99 ALA A C 1
ATOM 725 O O . ALA A 1 99 ? -6.624 1.055 -12.842 1.00 89.00 99 ALA A O 1
ATOM 726 N N . LEU A 1 100 ? -5.740 2.262 -11.156 1.00 90.00 100 LEU A N 1
ATOM 727 C CA . LEU A 1 100 ? -6.854 2.072 -10.219 1.00 90.00 100 LEU A CA 1
ATOM 728 C C . LEU A 1 100 ? -8.189 2.535 -10.818 1.00 90.00 100 LEU A C 1
ATOM 730 O O . LEU A 1 100 ? -9.165 1.784 -10.770 1.00 90.00 100 LEU A O 1
ATOM 734 N N . LYS A 1 101 ? -8.235 3.705 -11.471 1.00 90.00 101 LYS A N 1
ATOM 735 C CA . LYS A 1 101 ? -9.441 4.153 -12.200 1.00 90.00 101 LYS A CA 1
ATOM 736 C C . LYS A 1 101 ? -9.857 3.174 -13.289 1.00 90.00 101 LYS A C 1
ATOM 738 O O . LYS A 1 101 ? -11.045 2.902 -13.447 1.00 90.00 101 LYS A O 1
ATOM 743 N N . GLY A 1 102 ? -8.886 2.595 -13.997 1.00 89.31 102 GLY A N 1
ATOM 744 C CA . GLY A 1 102 ? -9.110 1.544 -14.991 1.00 89.31 102 GLY A CA 1
ATOM 745 C C . GLY A 1 102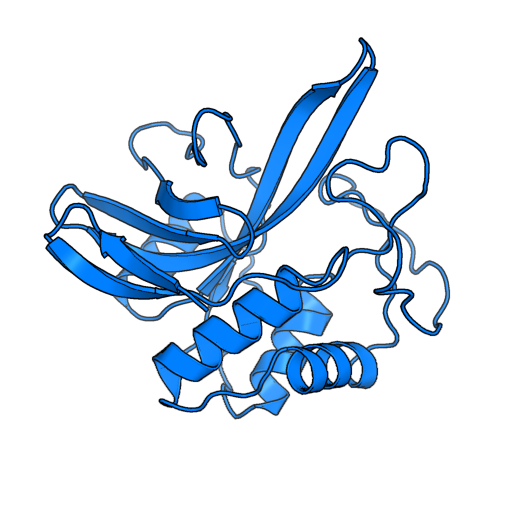 ? -9.777 0.281 -14.434 1.00 89.31 102 GLY A C 1
ATOM 746 O O . GLY A 1 102 ? -10.366 -0.476 -15.198 1.00 89.31 102 GLY A O 1
ATOM 747 N N . THR A 1 103 ? -9.743 0.071 -13.115 1.00 90.69 103 THR A N 1
ATOM 748 C CA . THR A 1 103 ? -10.436 -1.045 -12.446 1.00 90.69 103 THR A CA 1
ATOM 749 C C . THR A 1 103 ? -11.879 -0.722 -12.043 1.00 90.69 103 THR A C 1
ATOM 751 O O . THR A 1 103 ? -12.589 -1.611 -11.573 1.00 90.69 103 THR A O 1
ATOM 754 N N . GLY A 1 104 ? -12.329 0.524 -12.225 1.00 89.69 104 GLY A N 1
ATOM 755 C CA . GLY A 1 104 ? -13.652 1.006 -11.818 1.00 89.69 104 GLY A CA 1
ATOM 756 C C . GLY A 1 104 ? -13.665 1.824 -10.521 1.00 89.69 104 GLY A C 1
ATOM 757 O O . GLY A 1 104 ? -14.720 2.333 -10.153 1.00 89.69 104 GLY A O 1
ATOM 758 N N . ILE A 1 105 ? -12.521 1.999 -9.847 1.00 88.75 105 ILE A N 1
ATOM 759 C CA . ILE A 1 105 ? -12.384 2.863 -8.661 1.00 88.75 105 ILE A CA 1
ATOM 760 C C . ILE A 1 105 ? -12.209 4.315 -9.128 1.00 88.75 105 ILE A C 1
ATOM 762 O O . ILE A 1 105 ? -11.097 4.773 -9.391 1.00 88.75 105 ILE A O 1
ATOM 766 N N . LYS A 1 106 ? -13.323 5.032 -9.300 1.00 83.44 106 LYS A N 1
ATOM 767 C CA . LYS A 1 106 ? -13.355 6.341 -9.984 1.00 83.44 106 LYS A CA 1
ATOM 768 C C . LYS A 1 106 ? -12.633 7.450 -9.214 1.00 83.44 106 LYS A C 1
ATOM 770 O O . LYS A 1 106 ? -11.978 8.290 -9.834 1.00 83.44 106 LYS A O 1
ATOM 775 N N . ASP A 1 107 ? -12.684 7.398 -7.887 1.00 81.94 107 ASP A N 1
ATOM 776 C CA . ASP A 1 107 ? -12.175 8.454 -7.007 1.00 81.94 107 ASP A CA 1
ATOM 777 C C . ASP A 1 107 ? -10.692 8.292 -6.634 1.00 81.94 107 ASP A C 1
ATOM 779 O O . ASP A 1 107 ? -10.195 9.007 -5.763 1.00 81.94 107 ASP A O 1
ATOM 783 N N . ALA A 1 108 ? -9.954 7.406 -7.314 1.00 83.19 108 ALA A N 1
ATOM 784 C CA . ALA A 1 108 ? -8.509 7.269 -7.139 1.00 83.19 108 ALA A CA 1
ATOM 785 C C . ALA A 1 108 ? -7.773 8.561 -7.540 1.00 83.19 108 ALA A C 1
ATOM 787 O O . ALA A 1 108 ? -7.772 8.950 -8.707 1.00 83.19 108 ALA A O 1
ATOM 788 N N . HIS A 1 109 ? -7.131 9.247 -6.596 1.00 79.69 109 HIS A N 1
ATOM 789 C CA . HIS A 1 109 ? -6.372 10.468 -6.886 1.00 79.69 109 HIS A CA 1
ATOM 790 C C . HIS A 1 109 ? -5.174 10.646 -5.957 1.00 79.69 109 HIS A C 1
ATOM 792 O O . HIS A 1 109 ? -5.131 10.082 -4.867 1.00 79.69 109 HIS A O 1
ATOM 798 N N . VAL A 1 110 ? -4.222 11.459 -6.415 1.00 77.75 110 VAL A N 1
ATOM 799 C CA . VAL A 1 110 ? -3.066 11.939 -5.654 1.00 77.75 110 VAL A CA 1
ATOM 800 C C . VAL A 1 110 ? -3.473 13.239 -4.948 1.00 77.75 110 VAL A C 1
ATOM 802 O O . VAL A 1 110 ? -3.690 14.243 -5.628 1.00 77.75 110 VAL A O 1
ATOM 805 N N . PRO A 1 111 ? -3.645 13.265 -3.618 1.00 68.19 111 PRO A N 1
ATOM 806 C CA . PRO A 1 111 ? -4.036 14.469 -2.910 1.00 68.19 111 PRO A CA 1
ATOM 807 C C . PRO A 1 111 ? -2.830 15.398 -2.733 1.00 68.19 111 PRO A C 1
ATOM 809 O O . PRO A 1 111 ? -1.739 14.959 -2.377 1.00 68.19 111 PRO A O 1
ATOM 812 N N . GLN A 1 112 ? -3.043 16.703 -2.910 1.00 65.88 112 GLN A N 1
ATOM 813 C CA . GLN A 1 112 ? -2.050 17.741 -2.607 1.00 65.88 112 GLN A CA 1
ATOM 814 C C . GLN A 1 112 ? -2.132 18.184 -1.137 1.00 65.88 112 GLN A C 1
ATOM 816 O O . GLN A 1 112 ? -2.369 19.350 -0.836 1.00 65.88 112 GLN A O 1
ATOM 821 N N . ILE A 1 113 ? -2.013 17.240 -0.202 1.00 64.94 113 ILE A N 1
ATOM 822 C CA . ILE A 1 113 ? -2.056 17.517 1.245 1.00 64.94 113 ILE A CA 1
ATOM 823 C C . ILE A 1 113 ? -0.897 16.823 1.960 1.00 64.94 113 ILE A C 1
ATOM 825 O O . ILE A 1 113 ? -0.305 15.883 1.433 1.00 64.94 113 ILE A O 1
ATOM 829 N N . TYR A 1 114 ? -0.599 17.257 3.186 1.00 68.50 114 TYR A N 1
ATOM 830 C CA . TYR A 1 114 ? 0.419 16.619 4.022 1.00 68.50 114 TYR A CA 1
ATOM 831 C C . TYR A 1 114 ? 0.111 15.138 4.257 1.00 68.50 114 TYR A C 1
ATOM 833 O O . TYR A 1 114 ? -1.028 14.773 4.570 1.00 68.50 114 TYR A O 1
ATOM 841 N N . ALA A 1 115 ? 1.149 14.298 4.195 1.00 67.38 115 ALA A N 1
ATOM 842 C CA . ALA A 1 115 ? 1.030 12.845 4.303 1.00 67.38 115 ALA A CA 1
ATOM 843 C C . ALA A 1 115 ? 0.214 12.408 5.533 1.00 67.38 115 ALA A C 1
ATOM 845 O O . ALA A 1 115 ? -0.706 11.610 5.403 1.00 67.38 115 ALA A O 1
ATOM 846 N N . ARG A 1 116 ? 0.450 12.998 6.715 1.00 73.75 116 ARG A N 1
ATOM 847 C CA . ARG A 1 116 ? -0.300 12.669 7.945 1.00 73.75 116 ARG A CA 1
ATOM 848 C C . ARG A 1 116 ? -1.811 12.893 7.808 1.00 73.75 116 ARG A C 1
ATOM 850 O O . ARG A 1 116 ? -2.596 12.042 8.215 1.00 73.75 116 ARG A O 1
ATOM 857 N N . GLN A 1 117 ? -2.225 14.022 7.231 1.00 73.44 117 GLN A N 1
ATOM 858 C CA . GLN A 1 117 ? -3.645 14.322 7.016 1.00 73.44 117 GLN A CA 1
ATOM 859 C C . GLN A 1 117 ? -4.257 13.382 5.974 1.00 73.44 117 GLN A C 1
ATOM 861 O O . GLN A 1 117 ? -5.394 12.939 6.137 1.00 73.44 117 GLN A O 1
ATOM 866 N N . ALA A 1 118 ? -3.497 13.043 4.930 1.00 73.81 118 ALA A N 1
ATOM 867 C CA . ALA A 1 118 ? -3.932 12.081 3.928 1.00 73.81 118 ALA A CA 1
ATOM 868 C C . ALA A 1 118 ? -4.117 10.679 4.515 1.00 73.81 118 ALA A C 1
ATOM 870 O O . ALA A 1 118 ? -5.144 10.053 4.258 1.00 73.81 118 ALA A O 1
ATOM 871 N N . LEU A 1 119 ? -3.179 10.217 5.348 1.00 76.19 119 LEU A N 1
ATOM 872 C CA . LEU A 1 119 ? -3.260 8.927 6.034 1.00 76.19 119 LEU A CA 1
ATOM 873 C C . LEU A 1 119 ? -4.506 8.849 6.915 1.00 76.19 119 LEU A C 1
ATOM 875 O O . LEU A 1 119 ? -5.298 7.930 6.737 1.00 76.19 119 LEU A O 1
ATOM 879 N N . LEU A 1 120 ? -4.729 9.851 7.773 1.00 76.19 120 LEU A N 1
ATOM 880 C CA . LEU A 1 120 ? -5.909 9.923 8.644 1.00 76.19 120 LEU A CA 1
ATOM 881 C C . LEU A 1 120 ? -7.224 9.917 7.854 1.00 76.19 120 LEU A C 1
ATOM 883 O O . LEU A 1 120 ? -8.179 9.231 8.207 1.00 76.19 120 LEU A O 1
ATOM 887 N N . LYS A 1 121 ? -7.296 10.688 6.766 1.00 76.50 121 LYS A N 1
ATOM 888 C CA . LYS A 1 121 ? -8.509 10.759 5.941 1.00 76.50 121 LYS A CA 1
ATOM 889 C C . LYS A 1 121 ? -8.788 9.441 5.216 1.00 76.50 121 LYS A C 1
ATOM 891 O O . LYS A 1 121 ? -9.952 9.085 5.042 1.00 76.50 121 LYS A O 1
ATOM 896 N N . THR A 1 122 ? -7.730 8.758 4.788 1.00 74.88 122 THR A N 1
ATOM 897 C CA . THR A 1 122 ? -7.791 7.455 4.122 1.00 74.88 122 THR A CA 1
ATOM 898 C C . THR A 1 122 ? -8.260 6.399 5.117 1.00 74.88 122 THR A C 1
ATOM 900 O O . THR A 1 122 ? -9.342 5.846 4.956 1.00 74.88 122 THR A O 1
ATOM 903 N N . SER A 1 123 ? -7.543 6.232 6.231 1.00 73.06 123 SER A N 1
ATOM 904 C CA . SER A 1 123 ? -7.790 5.181 7.224 1.00 73.06 123 SER A CA 1
ATOM 905 C C . SER A 1 123 ? -9.201 5.165 7.816 1.00 73.06 123 SER A C 1
ATOM 907 O O . SER A 1 123 ? -9.652 4.119 8.268 1.00 73.06 123 SER A O 1
ATOM 909 N N . LEU A 1 124 ? -9.892 6.307 7.830 1.00 76.50 124 LEU A N 1
ATOM 910 C CA . LEU A 1 124 ? -11.249 6.423 8.366 1.00 76.50 124 LEU A CA 1
ATOM 911 C C . LEU A 1 124 ? -12.355 6.050 7.376 1.00 76.50 124 LEU A C 1
ATOM 913 O O . LEU A 1 124 ? -13.465 5.755 7.809 1.00 76.50 124 LEU A O 1
ATOM 917 N N . LYS A 1 125 ? -12.109 6.148 6.066 1.00 75.44 125 LYS A N 1
ATOM 918 C CA . LYS A 1 125 ? -13.177 6.017 5.062 1.00 75.44 125 LYS A CA 1
ATOM 919 C C . LYS A 1 125 ? -12.954 4.860 4.111 1.00 75.44 125 LYS A C 1
ATOM 921 O O . LYS A 1 125 ? -13.892 4.114 3.880 1.00 75.44 125 LYS A O 1
ATOM 926 N N . ASN A 1 126 ? -11.752 4.734 3.557 1.00 84.88 126 ASN A N 1
ATOM 927 C CA . ASN A 1 126 ? -11.450 3.782 2.494 1.00 84.88 126 ASN A CA 1
ATOM 928 C C . ASN A 1 126 ? -9.950 3.480 2.446 1.00 84.88 126 ASN A C 1
ATOM 930 O O . ASN A 1 126 ? -9.147 4.371 2.722 1.00 84.88 126 ASN A O 1
ATOM 934 N N . PRO A 1 127 ? -9.543 2.279 2.011 1.00 90.94 127 PRO A N 1
ATOM 935 C CA . PRO A 1 127 ? -8.138 1.975 1.835 1.00 90.94 127 PRO A CA 1
ATOM 936 C C . PRO A 1 127 ? -7.464 2.916 0.832 1.00 90.94 127 PRO A C 1
ATOM 938 O O . PRO A 1 127 ? -8.081 3.446 -0.099 1.00 90.94 127 PRO A O 1
ATOM 941 N N . GLY A 1 128 ? -6.159 3.086 1.002 1.00 90.25 128 GLY A N 1
ATOM 942 C CA . GLY A 1 128 ? -5.339 3.841 0.066 1.00 90.25 128 GLY A CA 1
ATOM 943 C C . GLY A 1 128 ? -3.953 3.257 -0.105 1.00 90.25 128 GLY A C 1
ATOM 944 O O . GLY A 1 128 ? -3.593 2.298 0.566 1.00 90.25 128 GLY A O 1
ATOM 945 N N . ILE A 1 129 ? -3.175 3.824 -1.019 1.00 90.12 129 ILE A N 1
ATOM 946 C CA . ILE A 1 129 ? -1.804 3.381 -1.292 1.00 90.12 129 ILE A CA 1
ATOM 947 C C . ILE A 1 129 ? -0.856 4.513 -0.939 1.00 90.12 129 ILE A C 1
ATOM 949 O O . ILE A 1 129 ? -0.984 5.599 -1.493 1.00 90.12 129 ILE A O 1
ATOM 953 N N . ALA A 1 130 ? 0.090 4.264 -0.043 1.00 85.94 130 ALA A N 1
ATOM 954 C CA . ALA A 1 130 ? 1.093 5.237 0.358 1.00 85.94 130 ALA A CA 1
ATOM 955 C C . ALA A 1 130 ? 2.477 4.813 -0.132 1.00 85.94 130 ALA A C 1
ATOM 957 O O . ALA A 1 130 ? 2.833 3.635 -0.074 1.00 85.94 130 ALA A O 1
ATOM 958 N N . ALA A 1 131 ? 3.277 5.779 -0.580 1.00 81.25 131 ALA A N 1
ATOM 959 C CA . ALA A 1 131 ? 4.713 5.569 -0.678 1.00 81.25 131 ALA A CA 1
ATOM 960 C C . ALA A 1 131 ? 5.322 5.636 0.731 1.00 81.25 131 ALA A C 1
ATOM 962 O O . ALA A 1 131 ? 4.962 6.487 1.544 1.00 81.25 131 ALA A O 1
ATOM 963 N N . VAL A 1 132 ? 6.281 4.773 1.018 1.00 75.88 132 VAL A N 1
ATOM 964 C CA . VAL A 1 132 ? 7.222 4.888 2.135 1.00 75.88 132 VAL A CA 1
ATOM 965 C C . VAL A 1 132 ? 8.617 4.910 1.554 1.00 75.88 132 VAL A C 1
ATOM 967 O O . VAL A 1 132 ? 8.835 4.457 0.429 1.00 75.88 132 VAL A O 1
ATOM 970 N N . GLY A 1 133 ? 9.584 5.433 2.295 1.00 71.06 133 GLY A N 1
ATOM 971 C CA . GLY A 1 133 ? 10.950 5.220 1.867 1.00 71.06 133 GLY A CA 1
ATOM 972 C C . GLY A 1 133 ? 11.920 5.012 3.006 1.00 71.06 133 GLY A C 1
ATOM 973 O O . GLY A 1 133 ? 11.675 5.333 4.172 1.00 71.06 133 GLY A O 1
ATOM 974 N N . TRP A 1 134 ? 13.020 4.393 2.616 1.00 68.38 134 TRP A N 1
ATOM 975 C CA . TRP A 1 134 ? 14.078 3.946 3.494 1.00 68.38 134 TRP A CA 1
ATOM 976 C C . TRP A 1 134 ? 15.140 5.036 3.487 1.00 68.38 134 TRP A C 1
ATOM 978 O O . TRP A 1 134 ? 15.777 5.296 2.463 1.00 68.38 134 TRP A O 1
ATOM 988 N N . GLY A 1 135 ? 15.309 5.699 4.627 1.00 56.19 135 GLY A N 1
ATOM 989 C CA . GLY A 1 135 ? 16.504 6.480 4.895 1.00 56.19 135 GLY A CA 1
ATOM 990 C C . GLY A 1 135 ? 17.502 5.573 5.597 1.00 56.19 135 GLY A C 1
ATOM 991 O O . GLY A 1 135 ? 17.266 5.197 6.738 1.00 56.19 135 GLY A O 1
ATOM 992 N N . GLY A 1 136 ? 18.599 5.205 4.939 1.00 55.91 136 GLY A N 1
ATOM 993 C CA . GLY A 1 136 ? 19.612 4.367 5.575 1.00 55.91 136 GLY A CA 1
ATOM 994 C C . GLY A 1 136 ? 20.978 4.450 4.915 1.00 55.91 136 GLY A C 1
ATOM 995 O O . GLY A 1 136 ? 21.162 5.085 3.874 1.00 55.91 136 GLY A O 1
ATOM 996 N N . GLN A 1 137 ? 21.950 3.796 5.542 1.00 50.06 137 GLN A N 1
ATOM 997 C CA . GLN A 1 137 ? 23.217 3.457 4.912 1.00 50.06 137 GLN A CA 1
ATOM 998 C C . GLN A 1 137 ? 23.232 1.956 4.616 1.00 50.06 137 GLN A C 1
ATOM 1000 O O . GLN A 1 137 ? 23.022 1.147 5.512 1.00 50.06 137 GLN A O 1
ATOM 1005 N N . TRP A 1 138 ? 23.492 1.589 3.364 1.00 45.72 138 TRP A N 1
ATOM 1006 C CA . TRP A 1 138 ? 23.789 0.218 2.952 1.00 45.72 138 TRP A CA 1
ATOM 1007 C C . TRP A 1 138 ? 25.244 0.180 2.494 1.00 45.72 138 TRP A C 1
ATOM 1009 O O . TRP A 1 138 ? 25.629 0.947 1.608 1.00 45.72 138 TRP A O 1
ATOM 1019 N N . ASN A 1 139 ? 26.070 -0.663 3.115 1.00 46.59 139 ASN A N 1
ATOM 1020 C CA . ASN A 1 139 ? 27.516 -0.732 2.857 1.00 46.59 139 ASN A CA 1
ATOM 1021 C C . ASN A 1 139 ? 28.217 0.644 2.916 1.00 46.59 139 ASN A C 1
ATOM 1023 O O . ASN A 1 139 ? 28.993 0.998 2.030 1.00 46.59 139 ASN A O 1
ATOM 1027 N N . GLY A 1 140 ? 27.885 1.467 3.918 1.00 52.47 140 GLY A N 1
ATOM 1028 C CA . GLY A 1 140 ? 28.471 2.803 4.101 1.00 52.47 140 GLY A CA 1
ATOM 1029 C C . GLY A 1 140 ? 28.019 3.865 3.087 1.00 52.47 140 GLY A C 1
ATOM 1030 O O . GLY A 1 140 ? 28.423 5.021 3.194 1.00 52.47 140 GLY A O 1
ATOM 1031 N N . LYS A 1 141 ? 27.153 3.524 2.123 1.00 51.69 141 LYS A N 1
ATOM 1032 C CA . LYS A 1 141 ? 26.561 4.475 1.171 1.00 51.69 141 LYS A CA 1
ATOM 1033 C C . LYS A 1 141 ? 25.129 4.787 1.568 1.00 51.69 141 LYS A C 1
ATOM 1035 O O . LYS A 1 141 ? 24.384 3.886 1.940 1.00 51.69 141 LYS A O 1
ATOM 1040 N N . ARG A 1 142 ? 24.725 6.056 1.461 1.00 59.25 142 ARG A N 1
ATOM 1041 C CA . ARG A 1 142 ? 23.331 6.468 1.675 1.00 59.25 142 ARG A CA 1
ATOM 1042 C C . ARG A 1 142 ? 22.451 5.744 0.653 1.00 59.25 142 ARG A C 1
ATOM 1044 O O . ARG A 1 142 ? 22.469 6.083 -0.525 1.00 59.25 142 ARG A O 1
ATOM 1051 N N . ALA A 1 143 ? 21.713 4.741 1.107 1.00 55.56 143 ALA A N 1
ATOM 1052 C CA . ALA A 1 143 ? 20.723 4.047 0.310 1.00 55.56 143 ALA A CA 1
ATOM 1053 C C . ALA A 1 143 ? 19.394 4.758 0.532 1.00 55.56 143 ALA A C 1
ATOM 1055 O O . ALA A 1 143 ? 18.880 4.815 1.649 1.00 55.56 143 ALA A O 1
ATOM 1056 N N . GLN A 1 144 ? 18.883 5.355 -0.538 1.00 63.41 144 GLN A N 1
ATOM 1057 C CA . GLN A 1 144 ? 17.515 5.837 -0.598 1.00 63.41 144 GLN A CA 1
ATOM 1058 C C . GLN A 1 144 ? 16.763 4.852 -1.473 1.00 63.41 144 GLN A C 1
ATOM 1060 O O . GLN A 1 144 ? 17.099 4.676 -2.642 1.00 63.41 144 GLN A O 1
ATOM 1065 N N . GLY A 1 145 ? 15.777 4.185 -0.896 1.00 67.69 145 GLY A N 1
ATOM 1066 C CA . GLY A 1 145 ? 14.818 3.414 -1.667 1.00 67.69 145 GLY A CA 1
ATOM 1067 C C . GLY A 1 145 ? 13.417 3.864 -1.304 1.00 67.69 145 GLY A C 1
ATOM 1068 O O . GLY A 1 145 ? 13.201 4.508 -0.275 1.00 67.69 145 GLY A O 1
ATOM 1069 N N . ALA A 1 146 ? 12.465 3.479 -2.131 1.00 74.56 146 ALA A N 1
ATOM 1070 C CA . ALA A 1 146 ? 11.067 3.702 -1.852 1.00 74.56 146 ALA A CA 1
ATOM 1071 C C . ALA A 1 146 ? 10.263 2.440 -2.111 1.00 74.56 146 ALA A C 1
ATOM 1073 O O . ALA A 1 146 ? 10.693 1.550 -2.844 1.00 74.56 146 ALA A O 1
ATOM 1074 N N . HIS A 1 147 ? 9.109 2.367 -1.468 1.00 83.38 147 HIS A N 1
ATOM 1075 C CA . HIS A 1 147 ? 8.246 1.204 -1.477 1.00 83.38 147 HIS A CA 1
ATOM 1076 C C . HIS A 1 147 ? 6.788 1.634 -1.378 1.00 83.38 147 HIS A C 1
ATOM 1078 O O . HIS A 1 147 ? 6.484 2.666 -0.784 1.00 83.38 147 HIS A O 1
ATOM 1084 N N . TRP A 1 148 ? 5.892 0.859 -1.977 1.00 87.56 148 TRP A N 1
ATOM 1085 C CA . TRP A 1 148 ? 4.457 1.105 -1.912 1.00 87.56 148 TRP A CA 1
ATOM 1086 C C . TRP A 1 148 ? 3.825 0.167 -0.891 1.00 87.56 148 TRP A C 1
ATOM 1088 O O . TRP A 1 148 ? 4.093 -1.034 -0.909 1.00 87.56 148 TRP A O 1
ATOM 1098 N N . ILE A 1 149 ? 2.962 0.724 -0.047 1.00 91.19 149 ILE A N 1
ATOM 1099 C CA . ILE A 1 149 ? 2.167 0.001 0.948 1.00 91.19 149 ILE A CA 1
ATOM 1100 C C . ILE A 1 149 ? 0.691 0.378 0.822 1.00 91.19 149 ILE A C 1
ATOM 1102 O O . ILE A 1 149 ? 0.352 1.443 0.300 1.00 91.19 149 ILE A O 1
ATOM 1106 N N . VAL A 1 150 ? -0.195 -0.461 1.349 1.00 93.19 150 VAL A N 1
ATOM 1107 C CA . VAL A 1 150 ? -1.618 -0.147 1.499 1.00 93.19 150 VAL A CA 1
ATOM 1108 C C . VAL A 1 150 ? -1.885 0.352 2.908 1.00 93.19 150 VAL A C 1
ATOM 1110 O O . VAL A 1 150 ? -1.513 -0.286 3.883 1.00 93.19 150 VAL A O 1
ATOM 1113 N N . VAL A 1 151 ? -2.579 1.477 3.006 1.00 92.50 151 VAL A N 1
ATOM 1114 C CA . VAL A 1 151 ? -3.191 2.002 4.224 1.00 92.50 151 VAL A CA 1
ATOM 1115 C C . VAL A 1 151 ? -4.569 1.372 4.328 1.00 92.50 151 VAL A C 1
ATOM 1117 O O . VAL A 1 151 ? -5.462 1.732 3.564 1.00 92.50 151 VAL A O 1
ATOM 1120 N N . ALA A 1 152 ? -4.721 0.392 5.214 1.00 92.44 152 ALA A N 1
ATOM 1121 C CA . ALA A 1 152 ? -5.895 -0.474 5.241 1.00 92.44 152 ALA A CA 1
ATOM 1122 C C . ALA A 1 152 ? -7.013 0.039 6.157 1.00 92.44 152 ALA A C 1
ATOM 1124 O O . ALA A 1 152 ? -8.183 -0.243 5.913 1.00 92.44 152 ALA A O 1
ATOM 1125 N N . GLY A 1 153 ? -6.666 0.794 7.200 1.00 91.25 153 GLY A N 1
ATOM 1126 C CA . GLY A 1 153 ? -7.630 1.304 8.170 1.00 91.25 153 GLY A CA 1
ATOM 1127 C C . GLY A 1 153 ? -6.962 1.799 9.445 1.00 91.25 153 GLY A C 1
ATOM 1128 O O . GLY A 1 153 ? -5.739 1.928 9.506 1.00 91.25 153 GLY A O 1
ATOM 1129 N N . GLN A 1 154 ? -7.771 2.081 10.462 1.00 91.88 154 GLN A N 1
ATOM 1130 C CA . GLN A 1 154 ? -7.303 2.417 11.805 1.00 91.88 154 GLN A CA 1
ATOM 1131 C C . GLN A 1 154 ? -7.563 1.250 12.768 1.00 91.88 154 GLN A C 1
ATOM 1133 O O . GLN A 1 154 ? -8.620 0.617 12.711 1.00 91.88 154 GLN A O 1
ATOM 1138 N N . LEU A 1 155 ? -6.590 0.973 13.630 1.00 91.94 155 LEU A N 1
ATOM 1139 C CA . LEU A 1 155 ? -6.664 -0.024 14.698 1.00 91.94 155 LEU A CA 1
ATOM 1140 C C . LEU A 1 155 ? -7.280 0.570 15.968 1.00 91.94 155 LEU A C 1
ATOM 1142 O O . LEU A 1 155 ? -7.338 1.791 16.133 1.00 91.94 155 LEU A O 1
ATOM 1146 N N . SER A 1 156 ? -7.703 -0.291 16.895 1.00 92.19 156 SER A N 1
ATOM 1147 C CA . SER A 1 156 ? -8.289 0.130 18.175 1.00 92.19 156 SER A CA 1
ATOM 1148 C C . SER A 1 156 ? -7.339 0.970 19.041 1.00 92.19 156 SER A C 1
ATOM 1150 O O . SER A 1 156 ? -7.788 1.841 19.784 1.00 92.19 156 SER A O 1
ATOM 1152 N N . ASN A 1 157 ? -6.026 0.769 18.896 1.00 90.44 157 ASN A N 1
ATOM 1153 C CA . ASN A 1 157 ? -4.982 1.547 19.569 1.00 90.44 157 ASN A CA 1
ATOM 1154 C C . ASN A 1 157 ? -4.735 2.937 18.938 1.00 90.44 157 ASN A C 1
ATOM 1156 O O . ASN A 1 157 ? -3.893 3.688 19.423 1.00 90.44 157 ASN A O 1
ATOM 1160 N N . GLY A 1 158 ? -5.446 3.287 17.859 1.00 89.56 158 GLY A N 1
ATOM 1161 C CA . GLY A 1 158 ? -5.310 4.556 17.144 1.00 89.56 158 GLY A CA 1
ATOM 1162 C C . GLY A 1 158 ? -4.248 4.571 16.039 1.00 89.56 158 GLY A C 1
ATOM 1163 O O . GLY A 1 158 ? -4.238 5.522 15.249 1.00 89.56 158 GLY A O 1
ATOM 1164 N N . ASN A 1 159 ? -3.413 3.532 15.928 1.00 90.69 159 ASN A N 1
ATOM 1165 C CA . ASN A 1 159 ? -2.432 3.384 14.852 1.00 90.69 159 ASN A CA 1
ATOM 1166 C C . ASN A 1 159 ? -3.111 3.087 13.513 1.00 90.69 159 ASN A C 1
ATOM 1168 O O . ASN A 1 159 ? -4.257 2.637 13.443 1.00 90.69 159 ASN A O 1
ATOM 1172 N N . ILE A 1 160 ? -2.379 3.314 12.425 1.00 91.50 160 ILE A N 1
ATOM 1173 C CA . ILE A 1 160 ? -2.843 2.957 11.084 1.00 91.50 160 ILE A CA 1
ATOM 1174 C C . ILE A 1 160 ? -2.366 1.553 10.737 1.00 91.50 160 ILE A C 1
ATOM 1176 O O . ILE A 1 160 ? -1.164 1.295 10.728 1.00 91.50 160 ILE A O 1
ATOM 1180 N N . LEU A 1 161 ? -3.307 0.678 10.392 1.00 93.00 161 LEU A N 1
ATOM 1181 C CA . LEU A 1 161 ? -3.025 -0.643 9.847 1.00 93.00 161 LEU A CA 1
ATOM 1182 C C . LEU A 1 161 ? -2.488 -0.506 8.424 1.00 93.00 161 LEU A C 1
ATOM 1184 O O . LEU A 1 161 ? -3.102 0.167 7.586 1.00 93.00 161 LEU A O 1
ATOM 1188 N N . VAL A 1 162 ? -1.384 -1.187 8.132 1.00 93.50 162 VAL A N 1
ATOM 1189 C CA . VAL A 1 162 ? -0.804 -1.216 6.790 1.00 93.50 162 VAL A CA 1
ATOM 1190 C C . VAL A 1 162 ? -0.557 -2.627 6.290 1.00 93.50 162 VAL A C 1
ATOM 1192 O O . VAL A 1 162 ? -0.134 -3.502 7.043 1.00 93.50 162 VAL A O 1
ATOM 1195 N N . PHE A 1 163 ? -0.802 -2.828 4.996 1.00 94.44 163 PHE A N 1
ATOM 1196 C CA . PHE A 1 163 ? -0.439 -4.046 4.282 1.00 94.44 163 PHE A CA 1
ATOM 1197 C C . PHE A 1 163 ? 0.739 -3.756 3.362 1.00 94.44 163 PHE A C 1
ATOM 1199 O O . PHE A 1 163 ? 0.682 -2.877 2.501 1.00 94.44 163 PHE A O 1
ATOM 1206 N N . ASP A 1 164 ? 1.805 -4.512 3.547 1.00 93.38 164 ASP A N 1
ATOM 1207 C CA . ASP A 1 164 ? 3.057 -4.398 2.830 1.00 93.38 164 ASP A CA 1
ATOM 1208 C C . ASP A 1 164 ? 3.271 -5.651 1.962 1.00 93.38 164 ASP A C 1
ATOM 1210 O O . ASP A 1 164 ? 3.307 -6.765 2.491 1.00 93.38 164 ASP A O 1
ATOM 1214 N N . PRO A 1 165 ? 3.442 -5.494 0.637 1.00 91.75 165 PRO A N 1
ATOM 1215 C CA . PRO A 1 165 ? 3.677 -6.612 -0.279 1.00 91.75 165 PRO A CA 1
ATOM 1216 C C . PRO A 1 165 ? 4.937 -7.452 -0.009 1.00 91.75 165 PRO A C 1
ATOM 1218 O O . PRO A 1 165 ? 5.093 -8.508 -0.614 1.00 91.75 165 PRO A O 1
ATOM 1221 N N . ILE A 1 166 ? 5.876 -6.966 0.802 1.00 88.31 166 ILE A N 1
ATOM 1222 C CA . ILE A 1 166 ? 7.125 -7.650 1.167 1.00 88.31 166 ILE A CA 1
ATOM 1223 C C . ILE A 1 166 ? 7.032 -8.184 2.591 1.00 88.31 166 ILE A C 1
ATOM 1225 O O . ILE A 1 166 ? 7.412 -9.321 2.856 1.00 88.31 166 ILE A O 1
ATOM 1229 N N . TYR A 1 167 ? 6.560 -7.343 3.510 1.00 87.62 167 TYR A N 1
ATOM 1230 C CA . TYR A 1 167 ? 6.694 -7.588 4.946 1.00 87.62 167 TYR A CA 1
ATOM 1231 C C . TYR A 1 167 ? 5.397 -8.034 5.631 1.00 87.62 167 TYR A C 1
ATOM 1233 O O . TYR A 1 167 ? 5.404 -8.286 6.834 1.00 87.62 167 TYR A O 1
ATOM 1241 N N . GLY A 1 168 ? 4.287 -8.160 4.899 1.00 92.06 168 GLY A N 1
ATOM 1242 C CA . GLY A 1 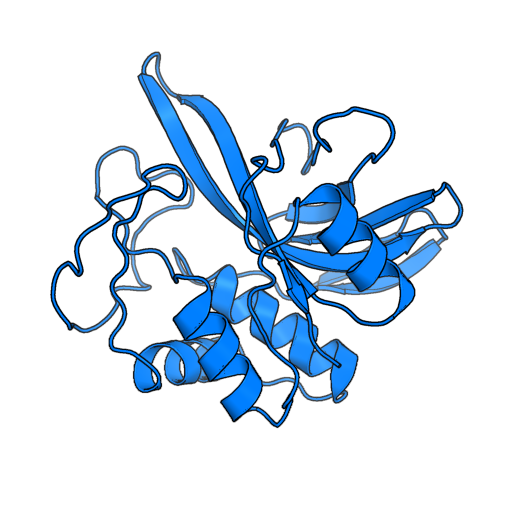168 ? 3.015 -8.602 5.462 1.00 92.06 168 GLY A CA 1
ATOM 1243 C C . GLY A 1 168 ? 2.244 -7.457 6.119 1.00 92.06 168 GLY A C 1
ATOM 1244 O O . GLY A 1 168 ? 2.013 -6.424 5.501 1.00 92.06 168 GLY A O 1
ATOM 1245 N N . ILE A 1 169 ? 1.797 -7.634 7.362 1.00 92.31 169 ILE A N 1
ATOM 1246 C CA . ILE A 1 169 ? 1.081 -6.585 8.103 1.00 92.31 169 ILE A CA 1
ATOM 1247 C C . ILE A 1 169 ? 2.070 -5.752 8.918 1.00 92.31 169 ILE A C 1
ATOM 1249 O O . ILE A 1 169 ? 2.991 -6.287 9.532 1.00 92.31 169 ILE A O 1
ATOM 1253 N N . GLY A 1 170 ? 1.842 -4.443 8.971 1.00 90.81 170 GLY A N 1
ATOM 1254 C CA . GLY A 1 170 ? 2.503 -3.559 9.920 1.00 90.81 170 GLY A CA 1
ATOM 1255 C C . GLY A 1 170 ? 1.575 -2.467 10.431 1.00 90.81 170 GLY A C 1
ATOM 1256 O O . GLY A 1 170 ? 0.382 -2.429 10.120 1.00 90.81 170 GLY A O 1
ATOM 1257 N N . GLU A 1 171 ? 2.157 -1.545 11.189 1.00 90.75 171 GLU A N 1
ATOM 1258 C CA . GLU A 1 171 ? 1.455 -0.395 11.749 1.00 90.75 171 GLU A CA 1
ATOM 1259 C C . GLU A 1 171 ? 2.250 0.890 11.504 1.00 90.75 171 GLU A C 1
ATOM 1261 O O . GLU A 1 171 ? 3.487 0.880 11.468 1.00 90.75 171 GLU A O 1
ATOM 1266 N N . ILE A 1 172 ? 1.536 2.004 11.342 1.00 86.88 172 ILE A N 1
ATOM 1267 C CA . ILE A 1 172 ? 2.112 3.347 11.388 1.00 86.88 172 ILE A CA 1
ATOM 1268 C C . ILE A 1 172 ? 1.661 4.016 12.681 1.00 86.88 172 ILE A C 1
ATOM 1270 O O . ILE A 1 172 ? 0.465 4.245 12.890 1.00 86.88 172 ILE A O 1
ATOM 1274 N N . ASP A 1 173 ? 2.642 4.394 13.495 1.00 86.50 173 ASP A N 1
ATOM 1275 C CA . ASP A 1 173 ? 2.435 5.248 14.658 1.00 86.50 173 ASP A CA 1
ATOM 1276 C C . ASP A 1 173 ? 2.284 6.711 14.205 1.00 86.50 173 ASP A C 1
ATOM 1278 O O . ASP A 1 173 ? 3.160 7.277 13.537 1.00 86.50 173 ASP A O 1
ATOM 1282 N N . LEU A 1 174 ? 1.146 7.317 14.558 1.00 82.44 174 LEU A N 1
ATOM 1283 C CA . LEU A 1 174 ? 0.799 8.707 14.247 1.00 82.44 174 LEU A CA 1
ATOM 1284 C C . LEU A 1 174 ? 1.150 9.703 15.365 1.00 82.44 174 LEU A C 1
ATOM 1286 O O . LEU A 1 174 ? 0.866 10.902 15.205 1.00 82.44 174 LEU A O 1
ATOM 1290 N N . SER A 1 175 ? 1.713 9.227 16.481 1.00 83.31 175 SER A N 1
ATOM 1291 C CA . SER A 1 175 ? 2.165 10.051 17.605 1.00 83.31 175 SER A CA 1
ATOM 1292 C C . SER A 1 175 ? 3.329 10.986 17.247 1.00 83.31 175 SER A C 1
ATOM 1294 O O . SER A 1 175 ? 3.293 12.145 17.673 1.00 83.31 175 SER A O 1
ATOM 1296 N N . PRO A 1 176 ? 4.318 10.597 16.413 1.00 78.19 176 PRO 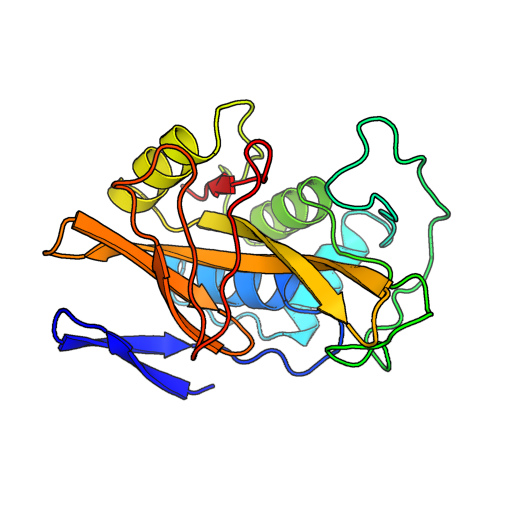A N 1
ATOM 1297 C CA . PRO A 1 176 ? 5.380 11.507 16.010 1.00 78.19 176 PRO A CA 1
ATOM 1298 C C . PRO A 1 176 ? 4.902 12.479 14.921 1.00 78.19 176 PRO A C 1
ATOM 1300 O O . PRO A 1 176 ? 4.012 12.174 14.124 1.00 78.19 176 PRO A O 1
ATOM 1303 N N . ALA A 1 177 ? 5.553 13.644 14.821 1.00 69.44 177 ALA A N 1
ATOM 1304 C CA . ALA A 1 177 ? 5.260 14.628 13.771 1.00 69.44 177 ALA A CA 1
ATOM 1305 C C . ALA A 1 177 ? 5.471 14.064 12.353 1.00 69.44 177 ALA A C 1
ATOM 1307 O O . ALA A 1 177 ? 4.741 14.416 11.426 1.00 69.44 177 ALA A O 1
ATOM 1308 N N . ILE A 1 178 ? 6.453 13.170 12.203 1.00 67.94 178 ILE A N 1
ATOM 1309 C CA . ILE A 1 178 ? 6.699 12.400 10.985 1.00 67.94 178 ILE A CA 1
ATOM 1310 C C . ILE A 1 178 ? 6.341 10.941 11.289 1.00 67.94 178 ILE A C 1
ATOM 1312 O O . ILE A 1 178 ? 7.076 10.301 12.047 1.00 67.94 178 ILE A O 1
ATOM 1316 N N . PRO A 1 179 ? 5.235 10.414 10.737 1.00 72.00 179 PRO A N 1
ATOM 1317 C CA . PRO A 1 179 ? 4.802 9.057 11.033 1.00 72.00 179 PRO A CA 1
ATOM 1318 C C . PRO A 1 179 ? 5.870 8.018 10.672 1.00 72.00 179 PRO A C 1
ATOM 1320 O O . PRO A 1 179 ? 6.506 8.091 9.611 1.00 72.00 179 PRO A O 1
ATOM 1323 N N . LYS A 1 180 ? 6.067 7.047 11.566 1.00 74.88 180 LYS A N 1
ATOM 1324 C CA . LYS A 1 180 ? 7.068 5.986 11.406 1.00 74.88 180 LYS A CA 1
ATOM 1325 C C . LYS A 1 180 ? 6.397 4.686 10.997 1.00 74.88 180 LYS A C 1
ATOM 1327 O O . LYS A 1 180 ? 5.418 4.277 11.614 1.00 74.88 180 LYS A O 1
ATOM 1332 N N . TYR A 1 181 ? 6.959 4.036 9.986 1.00 77.19 181 TYR A N 1
ATOM 1333 C CA . TYR A 1 181 ? 6.562 2.709 9.538 1.00 77.19 181 TYR A CA 1
ATOM 1334 C C . TYR A 1 181 ? 7.674 1.716 9.893 1.00 77.19 181 TYR A C 1
ATOM 1336 O O . TYR A 1 181 ? 8.830 1.942 9.550 1.00 77.19 181 TYR A O 1
ATOM 1344 N N . ARG A 1 182 ? 7.361 0.628 10.602 1.00 72.12 182 ARG A N 1
ATOM 1345 C CA . ARG A 1 182 ? 8.377 -0.339 11.051 1.00 72.12 182 ARG A CA 1
ATOM 1346 C C . ARG A 1 182 ? 8.074 -1.760 10.569 1.00 72.12 182 ARG A C 1
ATOM 1348 O O . ARG A 1 182 ? 7.501 -2.537 11.331 1.00 72.12 182 ARG A O 1
ATOM 1355 N N . PRO A 1 183 ? 8.432 -2.130 9.328 1.00 69.31 183 PRO A N 1
ATOM 1356 C CA . PRO A 1 183 ? 8.317 -3.515 8.890 1.00 69.31 183 PRO A CA 1
ATOM 1357 C C . PRO A 1 183 ? 9.371 -4.383 9.579 1.00 69.31 183 PRO A C 1
ATOM 1359 O O . PRO A 1 183 ? 10.560 -4.129 9.417 1.00 69.31 183 PRO A O 1
ATOM 1362 N N . ALA A 1 184 ? 8.945 -5.414 10.316 1.00 56.88 184 ALA A N 1
ATOM 1363 C CA . ALA A 1 184 ? 9.770 -6.567 10.705 1.00 56.88 184 ALA A CA 1
ATOM 1364 C C . ALA A 1 184 ? 11.234 -6.246 11.120 1.00 56.88 184 ALA A C 1
ATOM 1366 O O . ALA A 1 184 ? 12.168 -6.885 10.644 1.00 56.88 184 ALA A O 1
ATOM 1367 N N . ASN A 1 185 ? 11.425 -5.272 12.025 1.00 50.72 185 ASN A N 1
ATOM 1368 C CA . ASN A 1 185 ? 12.713 -4.772 12.563 1.00 50.72 185 ASN A CA 1
ATOM 1369 C C . ASN A 1 185 ? 13.501 -3.747 11.719 1.00 50.72 185 ASN A C 1
ATOM 1371 O O . ASN A 1 185 ? 14.596 -3.352 12.116 1.00 50.72 185 ASN A O 1
ATOM 1375 N N . HIS A 1 186 ? 12.958 -3.249 10.611 1.00 53.56 186 HIS A N 1
ATOM 1376 C CA . HIS A 1 186 ? 13.509 -2.105 9.881 1.00 53.56 186 HIS A CA 1
ATOM 1377 C C . HIS A 1 186 ? 12.748 -0.821 10.244 1.00 53.56 186 HIS A C 1
ATOM 1379 O O . HIS A 1 186 ? 11.527 -0.839 10.367 1.00 53.56 186 HIS A O 1
ATOM 1385 N N . GLU A 1 187 ? 13.441 0.312 10.410 1.00 53.44 187 GLU A N 1
ATOM 1386 C CA . GLU A 1 187 ? 12.780 1.622 10.501 1.00 53.44 187 GLU A CA 1
ATOM 1387 C C . GLU A 1 187 ? 12.662 2.246 9.105 1.00 53.44 187 GLU A C 1
ATOM 1389 O O . GLU A 1 187 ? 13.664 2.552 8.458 1.00 53.44 187 GLU A O 1
ATOM 1394 N N . ALA A 1 188 ? 11.430 2.459 8.649 1.00 57.22 188 ALA A N 1
ATOM 1395 C CA . ALA A 1 188 ? 11.103 3.277 7.493 1.00 57.22 188 ALA A CA 1
ATOM 1396 C C . ALA A 1 188 ? 10.356 4.540 7.938 1.00 57.22 188 ALA A C 1
ATOM 1398 O O . ALA A 1 188 ? 9.618 4.563 8.927 1.00 57.22 188 ALA A O 1
ATOM 1399 N N . THR A 1 189 ? 10.523 5.613 7.177 1.00 56.00 189 THR A N 1
ATOM 1400 C CA . THR A 1 189 ? 9.855 6.881 7.462 1.00 56.00 189 THR A CA 1
ATOM 1401 C C . THR A 1 189 ? 8.887 7.180 6.330 1.00 56.00 189 THR A C 1
ATOM 1403 O O . THR A 1 189 ? 9.217 7.035 5.149 1.00 56.00 189 THR A O 1
ATOM 1406 N N . LEU A 1 190 ? 7.679 7.625 6.674 1.00 57.34 190 LEU A N 1
ATOM 1407 C CA . LEU A 1 190 ? 6.811 8.257 5.689 1.00 57.34 190 LEU A CA 1
ATOM 1408 C C . LEU A 1 190 ? 7.414 9.623 5.376 1.00 57.34 190 LEU A C 1
ATOM 1410 O O . LEU A 1 190 ? 7.403 10.526 6.211 1.00 57.34 190 LEU A O 1
ATOM 1414 N N . TYR A 1 191 ? 7.991 9.779 4.186 1.00 54.28 191 TYR A N 1
ATOM 1415 C CA . TYR A 1 191 ? 8.456 11.085 3.745 1.00 54.28 191 TYR A CA 1
ATOM 1416 C C . TYR A 1 191 ? 7.265 12.044 3.698 1.00 54.28 191 TYR A C 1
ATOM 1418 O O . TYR A 1 191 ? 6.162 11.694 3.277 1.00 54.28 191 TYR A O 1
ATOM 1426 N N . ASN A 1 192 ? 7.512 13.287 4.105 1.00 40.84 192 ASN A N 1
ATOM 1427 C CA . ASN A 1 192 ? 6.494 14.323 4.297 1.00 40.84 192 ASN A CA 1
ATOM 1428 C C . ASN A 1 192 ? 5.755 14.735 2.996 1.00 40.84 192 ASN A C 1
ATOM 1430 O O . ASN A 1 192 ? 4.843 15.555 3.031 1.00 40.84 192 ASN A O 1
ATOM 1434 N N . LYS A 1 193 ? 6.143 14.159 1.847 1.00 44.44 193 LYS A N 1
ATOM 1435 C CA . LYS A 1 193 ? 5.570 14.379 0.508 1.00 44.44 193 LYS A CA 1
ATOM 1436 C C . LYS A 1 193 ? 5.093 13.085 -0.168 1.00 44.44 193 LYS A C 1
ATOM 1438 O O . LYS A 1 193 ? 4.840 13.078 -1.369 1.00 44.44 193 LYS A O 1
ATOM 1443 N N . ASN A 1 194 ? 4.992 11.985 0.578 1.00 51.47 194 ASN A N 1
ATOM 1444 C CA . ASN A 1 194 ? 4.592 10.709 0.006 1.00 51.47 194 ASN A CA 1
ATOM 1445 C C . ASN A 1 194 ? 3.124 10.724 -0.403 1.00 51.47 194 ASN A C 1
ATOM 1447 O O . ASN A 1 194 ? 2.226 11.016 0.388 1.00 51.47 194 ASN A O 1
ATOM 1451 N N . VAL A 1 195 ? 2.911 10.397 -1.670 1.00 56.25 195 VAL A N 1
ATOM 1452 C CA . VAL A 1 195 ? 1.601 10.351 -2.293 1.00 56.25 195 VAL A CA 1
ATOM 1453 C C . VAL A 1 195 ? 0.753 9.271 -1.631 1.00 56.25 195 VAL A C 1
ATOM 1455 O O . VAL A 1 195 ? 1.165 8.113 -1.568 1.00 56.25 195 VAL A O 1
ATOM 1458 N N . VAL A 1 196 ? -0.433 9.657 -1.160 1.00 59.12 196 VAL A N 1
ATOM 1459 C CA . VAL A 1 196 ? -1.450 8.734 -0.649 1.00 59.12 196 VAL A CA 1
ATOM 1460 C C . VAL A 1 196 ? -2.591 8.659 -1.651 1.00 59.12 196 VAL A C 1
ATOM 1462 O O . VAL A 1 196 ? -3.414 9.561 -1.718 1.00 59.12 196 VAL A O 1
ATOM 1465 N N . LEU A 1 197 ? -2.666 7.590 -2.431 1.00 62.53 197 LEU A N 1
ATOM 1466 C CA . LEU A 1 197 ? -3.785 7.357 -3.336 1.00 62.53 197 LEU A CA 1
ATOM 1467 C C . LEU A 1 197 ? -5.020 6.983 -2.531 1.00 62.53 197 LEU A C 1
ATOM 1469 O O . LEU A 1 197 ? -5.027 5.927 -1.910 1.00 62.53 197 LEU A O 1
ATOM 1473 N N . THR A 1 198 ? -6.066 7.803 -2.553 1.00 64.88 198 THR A N 1
ATOM 1474 C CA . THR A 1 198 ? -7.324 7.451 -1.879 1.00 64.88 198 THR A CA 1
ATOM 1475 C C . THR A 1 198 ? -8.268 6.788 -2.865 1.00 64.88 198 THR A C 1
ATOM 1477 O O . THR A 1 198 ? -8.552 7.393 -3.894 1.00 64.88 198 THR A O 1
ATOM 1480 N N . ALA A 1 199 ? -8.796 5.607 -2.558 1.00 61.84 199 ALA A N 1
ATOM 1481 C CA . ALA A 1 199 ? -9.960 5.066 -3.255 1.00 61.84 199 ALA A CA 1
ATOM 1482 C C . ALA A 1 199 ? -11.236 5.560 -2.553 1.00 61.84 199 ALA A C 1
ATOM 1484 O O . ALA A 1 199 ? -11.246 5.698 -1.334 1.00 61.84 199 ALA A O 1
ATOM 1485 N N . LYS A 1 200 ? -12.310 5.855 -3.283 1.00 62.09 200 LYS A N 1
ATOM 1486 C CA . LYS A 1 200 ? -13.660 5.919 -2.713 1.00 62.09 200 LYS A CA 1
ATOM 1487 C C . LYS A 1 200 ? -14.627 5.172 -3.607 1.00 62.09 200 LYS A C 1
ATOM 1489 O O . LYS A 1 200 ? -14.312 5.047 -4.816 1.00 62.09 200 LYS A O 1
#

Radius of gyration: 15.72 Å; chains: 1; bounding box: 43×33×42 Å

pLDDT: mean 73.05, std 20.14, range [26.23, 96.25]